Protein AF-A0A9P4XRW0-F1 (afdb_monomer)

pLDDT: mean 76.34, std 13.09, range [36.44, 94.69]

Foldseek 3Di:
DDPCDPVNQCCQLPVVQLVVLLLLQVLLQLLLCLQQVDRDDPVLLSLLSSLLSSLVNSVVSQVPDDPVPHPDPVVVVVSNVVSVVSNVVSCVVLDVVLVVQLVVLSVVVVQQQDQDDWDQDPVPGTDTDRNCVVCPLVNLLSQQLSSLSNRNVSSNVSSCPPDNVPRNPPPVSSVLSSVLSSVLSSCVSVCPDNVVSVVVSVVVSVVVVVVVVD

Radius of gyration: 19.12 Å; Cα contacts (8 Å, |Δi|>4): 222; chains: 1; bounding box: 54×39×56 Å

Solvent-accessible surface area (backbone atoms only — not comparable to full-atom values): 11428 Å² total; per-residue (Å²): 134,83,81,79,49,77,65,56,53,48,42,61,50,46,53,47,25,44,58,57,23,53,66,51,45,58,47,21,39,49,29,23,23,74,55,65,75,44,94,61,79,58,59,41,55,51,47,24,54,32,27,53,44,22,53,53,47,27,51,55,55,57,67,75,43,56,80,92,73,51,74,59,66,68,61,53,48,53,51,53,49,52,33,50,50,46,31,54,56,19,33,65,72,54,34,67,71,48,42,51,57,28,48,60,33,49,51,55,53,55,54,41,74,36,60,73,44,81,42,79,38,99,90,71,44,77,41,64,38,33,53,53,77,76,43,59,72,57,34,36,49,52,51,10,46,36,51,25,46,41,24,29,50,32,25,31,50,48,39,31,72,77,74,40,74,87,54,68,75,48,62,68,58,54,51,52,53,47,54,53,37,26,52,45,38,27,39,57,65,70,65,51,55,66,68,57,47,51,50,52,48,52,53,54,48,50,57,60,54,55,66,72,80,105

Nearest PDB structures (foldseek):
  7rtb-assembly1_R  TM=2.548E-01  e=7.093E+00  Homo sapiens
  3q7k-assembly2_G  TM=1.702E-01  e=7.780E+00  Salmonella enterica subsp. enterica serovar Typhi str. CT18
  4g1u-assembly1_B  TM=1.826E-01  e=8.937E+00  Yersinia pestis

Structure (mmCIF, N/CA/C/O backbone):
data_AF-A0A9P4XRW0-F1
#
_entry.id   AF-A0A9P4XRW0-F1
#
loop_
_atom_site.group_PDB
_atom_site.id
_atom_site.type_symbol
_atom_site.label_atom_id
_atom_site.label_alt_id
_atom_site.label_comp_id
_atom_site.label_asym_id
_atom_site.label_entity_id
_atom_site.label_seq_id
_atom_site.pdbx_PDB_ins_code
_atom_site.Cartn_x
_atom_site.Cartn_y
_atom_site.Cartn_z
_atom_site.occupancy
_atom_site.B_iso_or_equiv
_atom_site.auth_seq_id
_atom_site.auth_comp_id
_atom_site.auth_asym_id
_atom_site.auth_atom_id
_atom_site.pdbx_PDB_model_num
ATOM 1 N N . MET A 1 1 ? -2.538 10.155 35.240 1.00 36.66 1 MET A N 1
ATOM 2 C CA . MET A 1 1 ? -3.273 10.352 33.971 1.00 36.66 1 MET A CA 1
ATOM 3 C C . MET A 1 1 ? -2.536 11.409 33.173 1.00 36.66 1 MET A C 1
ATOM 5 O O . MET A 1 1 ? -2.607 12.576 33.526 1.00 36.66 1 MET A O 1
ATOM 9 N N . THR A 1 2 ? -1.753 11.013 32.175 1.00 40.16 2 THR A N 1
ATOM 10 C CA . THR A 1 2 ? -1.066 11.959 31.291 1.00 40.16 2 THR A CA 1
ATOM 11 C C . THR A 1 2 ? -2.082 12.527 30.304 1.00 40.16 2 THR A C 1
ATOM 13 O O . THR A 1 2 ? -2.734 11.796 29.559 1.00 40.16 2 THR A O 1
ATOM 16 N N . THR A 1 3 ? -2.277 13.841 30.348 1.00 44.12 3 THR A N 1
ATOM 17 C CA . THR A 1 3 ? -3.030 14.591 29.343 1.00 44.12 3 THR A CA 1
ATOM 18 C C . THR A 1 3 ? -2.268 14.513 28.022 1.00 44.12 3 THR A C 1
ATOM 20 O O . THR A 1 3 ? -1.341 15.288 27.800 1.00 44.12 3 THR A O 1
ATOM 23 N N . GLU A 1 4 ? -2.614 13.546 27.166 1.00 55.41 4 GLU A N 1
ATOM 24 C CA . GLU A 1 4 ? -2.144 13.506 25.775 1.00 55.41 4 GLU A CA 1
ATOM 25 C C . GLU A 1 4 ? -2.524 14.837 25.109 1.00 55.41 4 GLU A C 1
ATOM 27 O O . GLU A 1 4 ? -3.701 15.195 25.007 1.00 55.41 4 GLU A O 1
ATOM 32 N N . SER A 1 5 ? -1.513 15.612 24.716 1.00 64.12 5 SER A N 1
ATOM 33 C CA . SER A 1 5 ? -1.712 16.899 24.052 1.00 64.12 5 SER A CA 1
ATOM 34 C C . SER A 1 5 ? -2.306 16.668 22.656 1.00 64.12 5 SER A C 1
ATOM 36 O O . SER A 1 5 ? -2.056 15.647 22.016 1.00 64.12 5 SER A O 1
ATOM 38 N N . ARG A 1 6 ? -3.068 17.634 22.125 1.00 57.69 6 ARG A N 1
ATOM 39 C CA . ARG A 1 6 ? -3.579 17.571 20.738 1.00 57.69 6 ARG A CA 1
ATOM 40 C C . ARG A 1 6 ? -2.473 17.363 19.692 1.00 57.69 6 ARG A C 1
ATOM 42 O O . ARG A 1 6 ? -2.762 16.814 18.631 1.00 57.69 6 ARG A O 1
ATOM 49 N N . GLY A 1 7 ? -1.238 17.782 19.982 1.00 61.53 7 GLY A N 1
ATOM 50 C CA . GLY A 1 7 ? -0.077 17.535 19.124 1.00 61.53 7 GLY A CA 1
ATOM 51 C C . GLY A 1 7 ? 0.309 16.056 19.061 1.00 61.53 7 GLY A C 1
ATOM 52 O O . GLY A 1 7 ? 0.652 15.559 17.994 1.00 61.53 7 GLY A O 1
ATOM 53 N N . ASP A 1 8 ? 0.141 15.328 20.163 1.00 68.88 8 ASP A N 1
ATOM 54 C CA . ASP A 1 8 ? 0.456 13.899 20.269 1.00 68.88 8 ASP A CA 1
ATOM 55 C C . ASP A 1 8 ? -0.471 13.049 19.377 1.00 68.88 8 ASP A C 1
ATOM 57 O O . ASP A 1 8 ? -0.065 12.067 18.754 1.00 68.88 8 ASP A O 1
ATOM 61 N N . LEU A 1 9 ? -1.722 13.496 19.217 1.00 68.00 9 LEU A N 1
ATOM 62 C CA . LEU A 1 9 ? -2.707 12.845 18.353 1.00 68.00 9 LEU A CA 1
ATOM 63 C C . LEU A 1 9 ? -2.420 13.042 16.856 1.00 68.00 9 LEU A C 1
ATOM 65 O O . LEU A 1 9 ? -2.616 12.119 16.069 1.00 68.00 9 LEU A O 1
ATOM 69 N N . LEU A 1 10 ? -1.955 14.232 16.458 1.00 67.50 10 LEU A N 1
ATOM 70 C CA . LEU A 1 10 ? -1.537 14.511 15.077 1.00 67.50 10 LEU A CA 1
ATOM 71 C C . LEU A 1 10 ? -0.287 13.708 14.705 1.00 67.50 10 LEU A C 1
ATOM 73 O O . LEU A 1 10 ? -0.214 13.151 13.610 1.00 67.50 10 LEU A O 1
ATOM 77 N N . ILE A 1 11 ? 0.664 13.592 15.634 1.00 72.81 11 ILE A N 1
ATOM 78 C CA . ILE A 1 11 ? 1.862 12.769 15.453 1.00 72.81 11 ILE A CA 1
ATOM 79 C C . ILE A 1 11 ? 1.467 11.298 15.277 1.00 72.81 11 ILE A C 1
ATOM 81 O O . ILE A 1 11 ? 1.914 10.657 14.328 1.00 72.81 11 ILE A O 1
ATOM 85 N N . ARG A 1 12 ? 0.582 10.769 16.130 1.00 68.94 12 ARG A N 1
ATOM 86 C CA . ARG A 1 12 ? 0.164 9.358 16.072 1.00 68.94 12 ARG A CA 1
ATOM 87 C C . ARG A 1 12 ? -0.715 8.992 14.882 1.00 68.94 12 ARG A C 1
ATOM 89 O O . ARG A 1 12 ? -0.669 7.848 14.456 1.00 68.94 12 ARG A O 1
ATOM 96 N N . LEU A 1 13 ? -1.524 9.917 14.369 1.00 67.75 13 LEU A N 1
ATOM 97 C CA . LEU A 1 13 ? -2.473 9.623 13.286 1.00 67.75 13 LEU A CA 1
ATOM 98 C C . LEU A 1 13 ? -1.985 10.038 11.899 1.00 67.75 13 LEU A C 1
ATOM 100 O O . LEU A 1 13 ? -2.499 9.513 10.912 1.00 67.75 13 LEU A O 1
ATOM 104 N N . GLY A 1 14 ? -1.030 10.967 11.824 1.00 70.62 14 GLY A N 1
ATOM 105 C CA . GLY A 1 14 ? -0.464 11.453 10.568 1.00 70.62 14 GLY A CA 1
ATOM 106 C C . GLY A 1 14 ? 0.990 11.036 10.383 1.00 70.62 14 GLY A C 1
ATOM 107 O O . GLY A 1 14 ? 1.304 10.240 9.501 1.00 70.62 14 GLY A O 1
ATOM 108 N N . ILE A 1 15 ? 1.881 11.550 11.236 1.00 73.75 15 ILE A N 1
ATOM 109 C CA . ILE A 1 15 ? 3.335 11.388 11.064 1.00 73.75 15 ILE A CA 1
ATOM 110 C C . ILE A 1 15 ? 3.756 9.927 11.226 1.00 73.75 15 ILE A C 1
ATOM 112 O O . ILE A 1 15 ? 4.512 9.416 10.407 1.00 73.75 15 ILE A O 1
ATOM 116 N N . LEU A 1 16 ? 3.262 9.239 12.255 1.00 73.31 16 LEU A N 1
ATOM 117 C CA . LEU A 1 16 ? 3.645 7.857 12.523 1.00 73.31 16 LEU A CA 1
ATOM 118 C C . LEU A 1 16 ? 3.172 6.897 11.408 1.00 73.31 16 LEU A C 1
ATOM 120 O O . LEU A 1 16 ? 4.019 6.164 10.898 1.00 73.31 16 LEU A O 1
ATOM 124 N N . PRO A 1 17 ? 1.909 6.938 10.935 1.00 71.50 17 PRO A N 1
ATOM 125 C CA . PRO A 1 17 ? 1.472 6.159 9.774 1.00 71.50 17 PRO A CA 1
ATOM 126 C C . PRO A 1 17 ? 2.259 6.472 8.503 1.00 71.50 17 PRO A C 1
ATOM 128 O O . PRO A 1 17 ? 2.598 5.559 7.755 1.00 71.50 17 PRO A O 1
ATOM 131 N N . PHE A 1 18 ? 2.619 7.738 8.282 1.00 73.75 18 PHE A N 1
ATOM 132 C CA . PHE A 1 18 ? 3.451 8.130 7.147 1.00 73.75 18 PHE A CA 1
ATOM 133 C C . PHE A 1 18 ? 4.874 7.551 7.243 1.00 73.75 18 PHE A C 1
ATOM 135 O O . PHE A 1 18 ? 5.401 7.011 6.269 1.00 73.75 18 PHE A O 1
ATOM 142 N N . LEU A 1 19 ? 5.495 7.599 8.426 1.00 73.50 19 LEU A N 1
ATOM 143 C CA . LEU A 1 19 ? 6.815 7.009 8.666 1.00 73.50 19 LEU A CA 1
ATOM 144 C C . LEU A 1 19 ? 6.790 5.483 8.512 1.00 73.50 19 LEU A C 1
ATOM 146 O O . LEU A 1 19 ? 7.681 4.925 7.874 1.00 73.50 19 LEU A O 1
ATOM 150 N N . ILE A 1 20 ? 5.760 4.810 9.026 1.00 74.88 20 ILE A N 1
ATOM 151 C CA . ILE A 1 20 ? 5.563 3.363 8.842 1.00 74.88 20 ILE A CA 1
ATOM 152 C C . ILE A 1 20 ? 5.373 3.043 7.352 1.00 74.88 20 ILE A C 1
ATOM 154 O O . ILE A 1 20 ? 6.018 2.135 6.818 1.00 74.88 20 ILE A O 1
ATOM 158 N N . SER A 1 21 ? 4.576 3.855 6.656 1.00 74.06 21 SER A N 1
ATOM 159 C CA . SER A 1 21 ? 4.331 3.741 5.217 1.00 74.06 21 SER A CA 1
ATOM 160 C C . SER A 1 21 ? 5.598 3.917 4.383 1.00 74.06 21 SER A C 1
ATOM 162 O O . SER A 1 21 ? 5.784 3.206 3.396 1.00 74.06 21 SER A O 1
ATOM 164 N N . SER A 1 22 ? 6.530 4.776 4.807 1.00 76.12 22 SER A N 1
ATOM 165 C CA . SER A 1 22 ? 7.823 4.946 4.130 1.00 76.12 22 SER A CA 1
ATOM 166 C C . SER A 1 22 ? 8.654 3.652 4.089 1.00 76.12 22 SER A C 1
ATOM 168 O O . SER A 1 22 ? 9.405 3.422 3.139 1.00 76.12 22 SER A O 1
ATOM 170 N N . GLY A 1 23 ? 8.451 2.744 5.053 1.00 76.69 23 GLY A N 1
ATOM 171 C CA . GLY A 1 23 ? 9.065 1.416 5.063 1.00 76.69 23 GLY A CA 1
ATOM 172 C C . GLY A 1 23 ? 8.641 0.531 3.884 1.00 76.69 23 GLY A C 1
ATOM 173 O O . GLY A 1 23 ? 9.349 -0.410 3.539 1.00 76.69 23 GLY A O 1
ATOM 174 N N . HIS A 1 24 ? 7.519 0.833 3.222 1.00 80.12 24 HIS A N 1
ATOM 175 C CA . HIS A 1 24 ? 7.082 0.129 2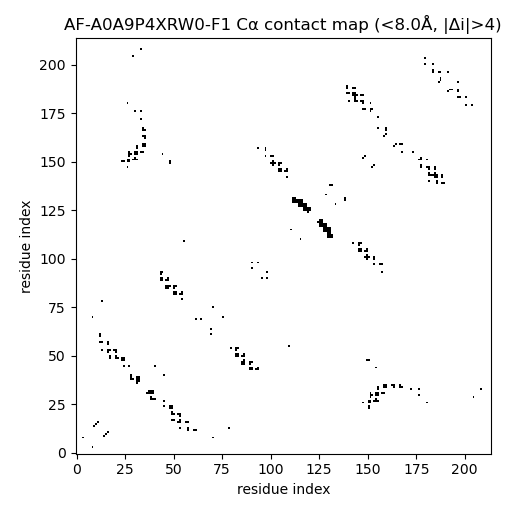.013 1.00 80.12 24 HIS A CA 1
ATOM 176 C C . HIS A 1 24 ? 7.762 0.610 0.731 1.00 80.12 24 HIS A C 1
ATOM 178 O O . HIS A 1 24 ? 7.709 -0.096 -0.274 1.00 80.12 24 HIS A O 1
ATOM 184 N N . LEU A 1 25 ? 8.434 1.763 0.756 1.00 83.56 25 LEU A N 1
ATOM 185 C CA . LEU A 1 25 ? 9.080 2.335 -0.427 1.00 83.56 25 LEU A CA 1
ATOM 186 C C . LEU A 1 25 ? 10.361 1.589 -0.806 1.00 83.56 25 LEU A C 1
ATOM 188 O O . LEU A 1 25 ? 10.682 1.474 -1.986 1.00 83.56 25 LEU A O 1
ATOM 192 N N . VAL A 1 26 ? 11.072 1.043 0.186 1.00 83.38 26 VAL A N 1
ATOM 193 C CA . VAL A 1 26 ? 12.324 0.299 -0.026 1.00 83.38 26 VAL A CA 1
ATOM 194 C C . VAL A 1 26 ? 12.109 -0.928 -0.929 1.00 83.38 26 VAL A C 1
ATOM 196 O O . VAL A 1 26 ? 12.835 -1.052 -1.917 1.00 83.38 26 VAL A O 1
ATOM 199 N N . PRO A 1 27 ? 11.102 -1.791 -0.680 1.00 83.25 27 PRO A N 1
ATOM 200 C CA . PRO A 1 27 ? 10.735 -2.850 -1.614 1.00 83.25 27 PRO A CA 1
ATOM 201 C C . PRO A 1 27 ? 10.430 -2.373 -3.035 1.00 83.25 27 PRO A C 1
ATOM 203 O O . PRO A 1 27 ? 10.888 -2.998 -3.982 1.00 83.25 27 PRO A O 1
ATOM 206 N N . VAL A 1 28 ? 9.697 -1.265 -3.193 1.00 85.50 28 VAL A N 1
ATOM 207 C CA . VAL A 1 28 ? 9.302 -0.742 -4.514 1.00 85.50 28 VAL A CA 1
ATOM 208 C C . VAL A 1 28 ? 10.531 -0.319 -5.315 1.00 85.50 28 VAL A C 1
ATOM 210 O O . VAL A 1 28 ? 10.709 -0.760 -6.447 1.00 85.50 28 VAL A O 1
ATOM 213 N N . ILE A 1 29 ? 11.406 0.491 -4.710 1.00 85.38 29 ILE A N 1
ATOM 214 C CA . ILE A 1 29 ? 12.640 0.979 -5.345 1.00 85.38 29 ILE A CA 1
ATOM 215 C C . ILE A 1 29 ? 13.566 -0.190 -5.681 1.00 85.38 29 ILE A C 1
ATOM 217 O O . ILE A 1 29 ? 14.117 -0.239 -6.778 1.00 85.38 29 ILE A O 1
ATOM 221 N N . GLY A 1 30 ? 13.706 -1.155 -4.764 1.00 82.88 30 GLY A N 1
ATOM 222 C CA . GLY A 1 30 ? 14.459 -2.378 -5.027 1.00 82.88 30 GLY A CA 1
ATOM 223 C C . GLY A 1 30 ? 13.893 -3.117 -6.238 1.00 82.88 30 GLY A C 1
ATOM 224 O O . GLY A 1 30 ? 14.595 -3.359 -7.207 1.00 82.88 30 GLY A O 1
ATOM 225 N N . SER A 1 31 ? 12.600 -3.411 -6.250 1.00 83.62 31 SER A N 1
ATOM 226 C CA . SER A 1 31 ? 11.955 -4.105 -7.365 1.00 83.62 31 SER A CA 1
ATOM 227 C C . SER A 1 31 ? 12.100 -3.399 -8.716 1.00 83.62 31 SER A C 1
ATOM 229 O O . SER A 1 31 ? 12.327 -4.073 -9.718 1.00 83.62 31 SER A O 1
ATOM 231 N N . ILE A 1 32 ? 12.047 -2.066 -8.750 1.00 83.88 32 ILE A N 1
ATOM 232 C CA . ILE A 1 32 ? 12.345 -1.296 -9.967 1.00 83.88 32 ILE A CA 1
ATOM 233 C C . ILE A 1 32 ? 13.804 -1.499 -10.370 1.00 83.88 32 ILE A C 1
ATOM 235 O O . ILE A 1 32 ? 14.064 -1.879 -11.506 1.00 83.88 32 ILE A O 1
ATOM 239 N N . HIS A 1 33 ? 14.744 -1.341 -9.435 1.00 83.38 33 HIS A N 1
ATOM 240 C CA . HIS A 1 33 ? 16.170 -1.517 -9.701 1.00 83.38 33 HIS A CA 1
ATOM 241 C C . HIS A 1 33 ? 16.512 -2.912 -10.234 1.00 83.38 33 HIS A C 1
ATOM 243 O O . HIS A 1 33 ? 17.335 -3.031 -11.136 1.00 83.38 33 HIS A O 1
ATOM 249 N N . VAL A 1 34 ? 15.868 -3.969 -9.726 1.00 80.06 34 VAL A N 1
ATOM 250 C CA . VAL A 1 34 ? 16.048 -5.336 -10.250 1.00 80.06 34 VAL A CA 1
ATOM 251 C C . VAL A 1 34 ? 15.719 -5.403 -11.742 1.00 80.06 34 VAL A C 1
ATOM 253 O O . VAL A 1 34 ? 16.420 -6.057 -12.513 1.00 80.06 34 VAL A O 1
ATOM 256 N N . VAL A 1 35 ? 14.645 -4.733 -12.151 1.00 78.44 35 VAL A N 1
ATOM 257 C CA . VAL A 1 35 ? 14.120 -4.805 -13.514 1.00 78.44 35 VAL A CA 1
ATOM 258 C C . VAL A 1 35 ? 14.854 -3.852 -14.454 1.00 78.44 35 VAL A C 1
ATOM 260 O O . VAL A 1 35 ? 15.186 -4.233 -15.575 1.00 78.44 35 VAL A O 1
ATOM 263 N N . THR A 1 36 ? 15.133 -2.627 -14.014 1.00 77.69 36 THR A N 1
ATOM 264 C CA . THR A 1 36 ? 15.715 -1.574 -14.858 1.00 77.69 36 THR A CA 1
ATOM 265 C C . THR A 1 36 ? 17.240 -1.524 -14.777 1.00 77.69 36 THR A C 1
ATOM 267 O O . THR A 1 36 ? 17.896 -1.075 -15.713 1.00 77.69 36 THR A O 1
ATOM 270 N N . GLY A 1 37 ? 17.838 -1.997 -13.680 1.00 77.31 37 GLY A N 1
ATOM 271 C CA . GLY A 1 37 ? 19.256 -1.802 -13.357 1.00 77.31 37 GLY A CA 1
ATOM 272 C C . GLY A 1 37 ? 19.602 -0.382 -12.887 1.00 77.31 37 GLY A C 1
ATOM 273 O O . GLY A 1 37 ? 20.769 -0.099 -12.622 1.00 77.31 37 GLY A O 1
ATOM 274 N N . SER A 1 38 ? 18.618 0.514 -12.764 1.00 77.88 38 SER A N 1
ATOM 275 C CA . SER A 1 38 ? 18.785 1.915 -12.358 1.00 77.88 38 SER A CA 1
ATOM 276 C C . SER A 1 38 ? 18.084 2.186 -11.025 1.00 77.88 38 SER A C 1
ATOM 278 O O . SER A 1 38 ? 17.045 1.605 -10.723 1.00 77.88 38 SER A O 1
ATOM 280 N N . TYR A 1 39 ? 18.670 3.036 -10.178 1.00 76.44 39 TYR A N 1
ATOM 281 C CA . TYR A 1 39 ? 17.959 3.558 -9.008 1.00 76.44 39 TYR A CA 1
ATOM 282 C C . TYR A 1 39 ? 17.087 4.719 -9.459 1.00 76.44 39 TYR A C 1
ATOM 284 O O . TYR A 1 39 ? 17.580 5.818 -9.700 1.00 76.44 39 TYR A O 1
ATOM 292 N N . GLU A 1 40 ? 15.792 4.460 -9.577 1.00 70.81 40 GLU A N 1
ATOM 293 C CA . GLU A 1 40 ? 14.816 5.473 -9.945 1.00 70.81 40 GLU A CA 1
ATOM 294 C C . GLU A 1 40 ? 13.761 5.616 -8.861 1.00 70.81 40 GLU A C 1
ATOM 296 O O . GLU A 1 40 ? 13.356 4.654 -8.206 1.00 70.81 40 GLU A O 1
ATOM 301 N N . PHE A 1 41 ? 13.324 6.856 -8.678 1.00 81.69 41 PHE A N 1
ATOM 302 C CA . PHE A 1 41 ? 12.310 7.221 -7.707 1.00 81.69 41 PHE A CA 1
ATOM 303 C C . PHE A 1 41 ? 11.069 7.665 -8.474 1.00 81.69 41 PHE A C 1
ATOM 305 O O . PHE A 1 41 ? 10.901 8.866 -8.692 1.00 81.69 41 PHE A O 1
ATOM 312 N N . PRO A 1 42 ? 10.206 6.735 -8.926 1.00 84.88 42 PRO A N 1
ATOM 313 C CA . PRO A 1 42 ? 8.969 7.111 -9.591 1.00 84.88 42 PRO A CA 1
ATOM 314 C C . PRO A 1 42 ? 8.038 7.747 -8.567 1.00 84.88 42 PRO A C 1
ATOM 316 O O . PRO A 1 42 ? 7.297 7.065 -7.859 1.00 84.88 42 PRO A O 1
ATOM 319 N N . ILE A 1 43 ? 8.120 9.075 -8.463 1.00 88.25 43 ILE A N 1
ATOM 320 C CA . ILE A 1 43 ? 7.472 9.857 -7.407 1.00 88.25 43 ILE A CA 1
ATOM 321 C C . ILE A 1 43 ? 5.979 9.542 -7.370 1.00 88.25 43 ILE A C 1
ATOM 323 O O . ILE A 1 43 ? 5.451 9.269 -6.300 1.00 88.25 43 ILE A O 1
ATOM 327 N N . ALA A 1 44 ? 5.317 9.475 -8.528 1.00 89.44 44 ALA A N 1
ATOM 328 C CA . ALA A 1 44 ? 3.895 9.166 -8.597 1.00 89.44 44 ALA A CA 1
ATOM 329 C C . ALA A 1 44 ? 3.563 7.781 -8.004 1.00 89.44 44 ALA A C 1
ATOM 331 O O . ALA A 1 44 ? 2.677 7.679 -7.158 1.00 89.44 44 ALA A O 1
ATOM 332 N N . LEU A 1 45 ? 4.308 6.731 -8.364 1.00 88.62 45 LEU A N 1
ATOM 333 C CA . LEU A 1 45 ? 4.095 5.377 -7.838 1.00 88.62 45 LEU A CA 1
ATOM 334 C C . LEU A 1 45 ? 4.383 5.289 -6.338 1.00 88.62 45 LEU A C 1
ATOM 336 O O . LEU A 1 45 ? 3.591 4.726 -5.579 1.00 88.62 45 LEU A O 1
ATOM 340 N N . LEU A 1 46 ? 5.498 5.872 -5.901 1.00 90.31 46 LEU A N 1
ATOM 341 C CA . LEU A 1 46 ? 5.885 5.894 -4.494 1.00 90.31 46 LEU A CA 1
ATOM 342 C C . LEU A 1 46 ? 4.857 6.661 -3.653 1.00 90.31 46 LEU A C 1
ATOM 344 O O . LEU A 1 46 ? 4.470 6.195 -2.582 1.00 90.31 46 LEU A O 1
ATOM 348 N N . SER A 1 47 ? 4.364 7.796 -4.153 1.00 90.19 47 SER A N 1
ATOM 349 C CA . SER A 1 47 ? 3.309 8.579 -3.509 1.00 90.19 47 SER A CA 1
ATOM 350 C C . SER A 1 47 ? 1.979 7.827 -3.458 1.00 90.19 47 SER A C 1
ATOM 352 O O . SER A 1 47 ? 1.328 7.865 -2.416 1.00 90.19 47 SER A O 1
ATOM 354 N N . MET A 1 48 ? 1.597 7.104 -4.517 1.00 91.00 48 MET A N 1
ATOM 355 C CA . MET A 1 48 ? 0.377 6.286 -4.539 1.00 91.00 48 MET A CA 1
ATOM 356 C C . MET A 1 48 ? 0.412 5.205 -3.456 1.00 91.00 48 MET A C 1
ATOM 358 O O . MET A 1 48 ? -0.506 5.105 -2.640 1.00 91.00 48 MET A O 1
ATOM 362 N N . ILE A 1 49 ? 1.498 4.425 -3.420 1.00 88.81 49 ILE A N 1
ATOM 363 C CA . ILE A 1 49 ? 1.680 3.339 -2.453 1.00 88.81 49 ILE A CA 1
ATOM 364 C C . ILE A 1 49 ? 1.723 3.906 -1.032 1.00 88.81 49 ILE A C 1
ATOM 366 O O . ILE A 1 49 ? 0.990 3.423 -0.174 1.00 88.81 49 ILE A O 1
ATOM 370 N N . CYS A 1 50 ? 2.505 4.965 -0.793 1.00 88.94 50 CYS A N 1
ATOM 371 C CA . CYS A 1 50 ? 2.619 5.595 0.524 1.00 88.94 50 CYS A CA 1
ATOM 372 C C . CYS A 1 50 ? 1.279 6.145 1.031 1.00 88.94 50 CYS A C 1
ATOM 374 O O . CYS A 1 50 ? 0.920 5.942 2.192 1.00 88.94 50 CYS A O 1
ATOM 376 N N . ALA A 1 51 ? 0.522 6.830 0.170 1.00 89.88 51 ALA A N 1
ATOM 377 C CA . ALA A 1 51 ? -0.768 7.395 0.543 1.00 89.88 51 ALA A CA 1
ATOM 378 C C . ALA A 1 51 ? -1.791 6.294 0.842 1.00 89.88 51 ALA A C 1
ATOM 380 O O . ALA A 1 51 ? -2.492 6.375 1.847 1.00 89.88 51 ALA A O 1
ATOM 381 N N . ALA A 1 52 ? -1.842 5.234 0.032 1.00 87.88 52 ALA A N 1
ATOM 382 C CA . ALA A 1 52 ? -2.759 4.125 0.268 1.00 87.88 52 ALA A CA 1
ATOM 383 C C . ALA A 1 52 ? -2.437 3.341 1.546 1.00 87.88 52 ALA A C 1
ATOM 385 O O . ALA A 1 52 ? -3.355 3.009 2.296 1.00 87.88 52 ALA A O 1
ATOM 386 N N . THR A 1 53 ? -1.161 3.076 1.841 1.00 85.38 53 THR A N 1
ATOM 387 C CA . THR A 1 53 ? -0.784 2.428 3.107 1.00 85.38 53 THR A CA 1
ATOM 388 C C . THR A 1 53 ? -1.066 3.342 4.295 1.00 85.38 53 THR A C 1
ATOM 390 O O . THR A 1 53 ? -1.624 2.885 5.288 1.00 85.38 53 THR A O 1
ATOM 393 N N . SER A 1 54 ? -0.823 4.651 4.154 1.00 87.12 54 SER A N 1
ATOM 394 C CA . SER A 1 54 ? -1.150 5.639 5.190 1.00 87.12 54 SER A CA 1
ATOM 395 C C . SER A 1 54 ? -2.654 5.696 5.468 1.00 87.12 54 SER A C 1
ATOM 397 O O . SER A 1 54 ? -3.050 5.787 6.623 1.00 87.12 54 SER A O 1
ATOM 399 N N . ILE A 1 55 ? -3.510 5.593 4.441 1.00 87.62 55 ILE A N 1
ATOM 400 C CA . ILE A 1 55 ? -4.974 5.520 4.605 1.00 87.62 55 ILE A CA 1
ATOM 401 C C . ILE A 1 55 ? -5.353 4.328 5.484 1.00 87.62 55 ILE A C 1
ATOM 403 O O . ILE A 1 55 ? -6.148 4.481 6.412 1.00 87.62 55 ILE A O 1
ATOM 407 N N . VAL A 1 56 ? -4.796 3.150 5.191 1.00 83.19 56 VAL A N 1
ATOM 408 C CA . VAL A 1 56 ? -5.096 1.913 5.923 1.00 83.19 56 VAL A CA 1
ATOM 409 C C . VAL A 1 56 ? -4.620 2.017 7.373 1.00 83.19 56 VAL A C 1
ATOM 411 O O . VAL A 1 56 ? -5.420 1.802 8.285 1.00 83.19 56 VAL A O 1
ATOM 414 N N . ASP A 1 57 ? -3.369 2.425 7.587 1.00 81.69 57 ASP A N 1
ATOM 415 C CA . ASP A 1 57 ? -2.757 2.522 8.916 1.00 81.69 57 ASP A CA 1
ATOM 416 C C . ASP A 1 57 ? -3.422 3.600 9.782 1.00 81.69 57 ASP A C 1
ATOM 418 O O . ASP A 1 57 ? -3.743 3.360 10.952 1.00 81.69 57 ASP A O 1
ATOM 422 N N . SER A 1 58 ? -3.693 4.782 9.214 1.00 83.38 58 SER A N 1
ATOM 423 C CA . SER A 1 58 ? -4.431 5.841 9.907 1.00 83.38 58 SER A CA 1
ATOM 424 C C . SER A 1 58 ? -5.836 5.369 10.282 1.00 83.38 58 SER A C 1
ATOM 426 O O . SER A 1 58 ? -6.316 5.693 11.368 1.00 83.38 58 SER A O 1
ATOM 428 N N . TYR A 1 59 ? -6.518 4.623 9.406 1.00 84.69 59 TYR A N 1
ATOM 429 C CA . TYR A 1 59 ? -7.886 4.165 9.645 1.00 84.69 59 TYR A CA 1
ATOM 430 C C . TYR A 1 59 ? -7.971 3.068 10.714 1.00 84.69 59 TYR A C 1
ATOM 432 O O . TYR A 1 59 ? -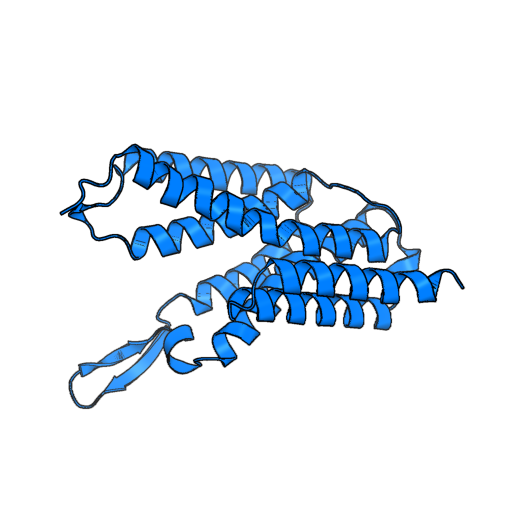8.874 3.130 11.553 1.00 84.69 59 TYR A O 1
ATOM 440 N N . ASP A 1 60 ? -7.045 2.100 10.729 1.00 80.06 60 ASP A N 1
ATOM 441 C CA . ASP A 1 60 ? -6.969 1.092 11.803 1.00 80.06 60 ASP A CA 1
ATOM 442 C C . ASP A 1 60 ? -6.649 1.784 13.141 1.00 80.06 60 ASP A C 1
ATOM 444 O O . ASP A 1 60 ? -7.406 1.650 14.103 1.00 80.06 60 ASP A O 1
ATOM 448 N N . SER A 1 61 ? -5.650 2.678 13.153 1.00 80.94 61 SER A N 1
ATOM 449 C CA . SER A 1 61 ? -5.283 3.467 14.340 1.00 80.94 61 SER A CA 1
ATOM 450 C C . SER A 1 61 ? -6.446 4.313 14.871 1.00 80.94 61 SER A C 1
ATOM 452 O O . SER A 1 61 ? -6.682 4.381 16.075 1.00 80.94 61 SER A O 1
ATOM 454 N N . TYR A 1 62 ? -7.220 4.953 13.989 1.00 83.31 62 TYR A N 1
ATOM 455 C CA . TYR A 1 62 ? -8.377 5.762 14.380 1.00 83.31 62 TYR A CA 1
ATOM 456 C C . TYR A 1 62 ? -9.489 4.929 15.034 1.00 83.31 62 TYR A C 1
ATOM 458 O O . TYR A 1 62 ? -10.169 5.408 15.948 1.00 83.31 62 TYR A O 1
ATOM 466 N N . LYS A 1 63 ? -9.690 3.683 14.582 1.00 81.19 63 LYS A N 1
ATOM 467 C CA . LYS A 1 63 ? -10.693 2.773 15.154 1.00 81.19 63 LYS A CA 1
ATOM 468 C C . LYS A 1 63 ? -10.341 2.342 16.570 1.00 81.19 63 LYS A C 1
ATOM 470 O O . LYS A 1 63 ? -11.251 2.272 17.398 1.00 81.19 63 LYS A O 1
ATOM 475 N N . ASP A 1 64 ? -9.059 2.110 16.827 1.00 77.88 64 ASP A N 1
ATOM 476 C CA . ASP A 1 64 ? -8.558 1.633 18.116 1.00 77.88 64 ASP A CA 1
ATOM 477 C C . ASP A 1 64 ? -8.553 2.730 19.200 1.00 77.88 64 ASP A C 1
ATOM 479 O O . ASP A 1 64 ? -8.535 2.434 20.395 1.00 77.88 64 ASP A O 1
ATOM 483 N N . ILE A 1 65 ? -8.653 4.009 18.815 1.00 80.31 65 ILE A N 1
ATOM 484 C CA . ILE A 1 65 ? -8.751 5.125 19.765 1.00 80.31 65 ILE A CA 1
ATOM 485 C C . ILE A 1 65 ? -10.172 5.209 20.370 1.00 80.31 65 ILE A C 1
ATOM 487 O O . ILE A 1 65 ? -11.162 5.279 19.621 1.00 80.31 65 ILE A O 1
ATOM 491 N N . PRO A 1 66 ? -10.302 5.297 21.715 1.00 84.44 66 PRO A N 1
ATOM 492 C CA . PRO A 1 66 ? -11.579 5.522 22.393 1.00 84.44 66 PRO A CA 1
ATOM 493 C C . PRO A 1 66 ? -12.288 6.779 21.888 1.00 84.44 66 PRO A C 1
ATOM 495 O O . PRO A 1 66 ? -11.647 7.802 21.657 1.00 84.44 66 PRO A O 1
ATOM 498 N N . ILE A 1 67 ? -13.621 6.744 21.784 1.00 83.94 67 ILE A N 1
ATOM 499 C CA . ILE A 1 67 ? -14.429 7.836 21.203 1.00 83.94 67 ILE A CA 1
ATOM 500 C C . ILE A 1 67 ? -14.116 9.198 21.846 1.00 83.94 67 ILE A C 1
ATOM 502 O O . ILE A 1 67 ? -13.996 10.192 21.134 1.00 83.94 67 ILE A O 1
ATOM 506 N N . SER A 1 68 ? -13.908 9.235 23.166 1.00 83.44 68 SER A N 1
ATOM 507 C CA . SER A 1 68 ? -13.585 10.451 23.928 1.00 83.44 68 SER A CA 1
ATOM 508 C C . SER A 1 68 ? -12.230 11.078 23.581 1.00 83.44 68 SER A C 1
ATOM 510 O O . SER A 1 68 ? -12.027 12.263 23.833 1.00 83.44 68 SER A O 1
ATOM 512 N N . LYS A 1 69 ? -11.309 10.301 23.000 1.00 83.00 69 LYS A N 1
ATOM 513 C CA . LYS A 1 69 ? -9.953 10.722 22.622 1.00 83.00 69 LYS A CA 1
ATOM 514 C C . LYS A 1 69 ? -9.767 10.912 21.117 1.00 83.00 69 LYS A C 1
ATOM 516 O O . LYS A 1 69 ? -8.676 11.272 20.683 1.00 83.00 69 LYS A O 1
ATOM 521 N N . ARG A 1 70 ? -10.793 10.658 20.299 1.00 83.19 70 ARG A N 1
ATOM 522 C CA . ARG A 1 70 ? -10.674 10.781 18.840 1.00 83.19 70 ARG A CA 1
ATOM 523 C C . ARG A 1 70 ? -10.432 12.238 18.430 1.00 83.19 70 ARG A C 1
ATOM 525 O O . ARG A 1 70 ? -10.966 13.154 19.063 1.00 83.19 70 ARG A O 1
ATOM 532 N N . PRO A 1 71 ? -9.665 12.482 17.352 1.00 82.00 71 PRO A N 1
ATOM 533 C CA . PRO A 1 71 ? -9.529 13.829 16.818 1.00 82.00 71 PRO A CA 1
ATOM 534 C C . PRO A 1 71 ? -10.893 14.353 16.368 1.00 82.00 71 PRO A C 1
ATOM 536 O O . PRO A 1 71 ? -11.809 13.589 16.039 1.00 82.00 71 PRO A O 1
ATOM 539 N N . LYS A 1 72 ? -11.010 15.683 16.294 1.00 86.50 72 LYS A N 1
ATOM 540 C CA . LYS A 1 72 ? -12.198 16.328 15.730 1.00 86.50 72 LYS A CA 1
ATOM 541 C C . LYS A 1 72 ? -12.487 15.757 14.341 1.00 86.50 72 LYS A C 1
ATOM 543 O O . LYS A 1 72 ? -11.580 15.638 13.517 1.00 86.50 72 LYS A O 1
ATOM 548 N N . LYS A 1 73 ? -13.765 15.478 14.073 1.00 87.12 73 LYS A N 1
ATOM 549 C CA . LYS A 1 73 ? -14.232 14.887 12.811 1.00 87.12 73 LYS A CA 1
ATOM 550 C C . LYS A 1 73 ? -13.725 15.649 11.580 1.00 87.12 73 LYS A C 1
ATOM 552 O O . LYS A 1 73 ? -13.313 15.009 10.624 1.00 87.12 73 LYS A O 1
ATOM 557 N N . CYS A 1 74 ? -13.677 16.982 11.635 1.00 86.06 74 CYS A N 1
ATOM 558 C CA . CYS A 1 74 ? -13.171 17.812 10.538 1.00 86.06 74 CYS A CA 1
ATOM 559 C C . CYS A 1 74 ? -11.680 17.586 10.236 1.00 86.06 74 CYS A C 1
ATOM 561 O O . CYS A 1 74 ? -11.318 17.468 9.073 1.00 86.06 74 CYS A O 1
ATOM 563 N N . ILE A 1 75 ? -10.829 17.473 11.262 1.00 86.94 75 ILE A N 1
ATOM 564 C CA . ILE A 1 75 ? -9.384 17.236 11.101 1.00 86.94 75 ILE A CA 1
ATOM 565 C C . ILE A 1 75 ? -9.158 15.849 10.502 1.00 86.94 75 ILE A C 1
ATOM 567 O O . ILE A 1 75 ? -8.397 15.693 9.552 1.00 86.94 75 ILE A O 1
ATOM 571 N N . TRP A 1 76 ? -9.869 14.851 11.028 1.00 88.00 76 TRP A N 1
ATOM 572 C CA . TRP A 1 76 ? -9.825 13.489 10.508 1.00 88.00 76 TRP A CA 1
ATOM 573 C C . TRP A 1 76 ? -10.273 13.414 9.043 1.00 88.00 76 TRP A C 1
ATOM 575 O O . TRP A 1 76 ? -9.597 12.811 8.217 1.00 88.00 76 TRP A O 1
ATOM 585 N N . GLN A 1 77 ? -11.388 14.063 8.704 1.00 90.75 77 GLN A N 1
ATOM 586 C CA . GLN A 1 77 ? -11.889 14.112 7.331 1.00 90.75 77 GLN A CA 1
ATOM 587 C C . GLN A 1 77 ? -10.915 14.826 6.394 1.00 90.75 77 GLN A C 1
ATOM 589 O O . GLN A 1 77 ? -10.639 14.302 5.322 1.00 90.75 77 GLN A O 1
ATOM 594 N N . ALA A 1 78 ? -10.356 15.969 6.801 1.00 90.44 78 ALA A N 1
ATOM 595 C CA . ALA A 1 78 ? -9.367 16.693 6.007 1.00 90.44 78 ALA A CA 1
ATOM 596 C C . ALA A 1 78 ? -8.127 15.831 5.717 1.00 90.44 78 ALA A C 1
ATOM 598 O O . ALA A 1 78 ? -7.691 15.758 4.570 1.00 90.44 78 ALA A O 1
ATOM 599 N N . TRP A 1 79 ? -7.612 15.121 6.726 1.00 89.81 79 TRP A N 1
ATOM 600 C CA . TRP A 1 79 ? -6.507 14.174 6.559 1.00 89.81 79 TRP A CA 1
ATOM 601 C C . TRP A 1 79 ? -6.858 13.065 5.563 1.00 89.81 79 TRP A C 1
ATOM 603 O O . TRP A 1 79 ? -6.166 12.892 4.561 1.00 89.81 79 TRP A O 1
ATOM 613 N N . MET A 1 80 ? -7.980 12.374 5.765 1.00 90.81 80 MET A N 1
ATOM 614 C CA . MET A 1 80 ? -8.393 11.291 4.871 1.00 90.81 80 MET A CA 1
ATOM 615 C C . MET A 1 80 ? -8.615 11.779 3.436 1.00 90.81 80 MET A C 1
ATOM 617 O O . MET A 1 80 ? -8.162 11.126 2.500 1.00 90.81 80 MET A O 1
ATOM 621 N N . TYR A 1 81 ? -9.257 12.934 3.244 1.00 93.00 81 TYR A N 1
ATOM 622 C CA . TYR A 1 81 ? -9.460 13.509 1.915 1.00 93.00 81 TYR A CA 1
ATOM 623 C C . TYR A 1 81 ? -8.151 13.924 1.247 1.00 93.00 81 TYR A C 1
ATOM 625 O O . TYR A 1 81 ? -8.005 13.693 0.051 1.00 93.00 81 TYR A O 1
ATOM 633 N N . SER A 1 82 ? -7.183 14.467 1.993 1.00 92.62 82 SER A N 1
ATOM 634 C CA . SER A 1 82 ? -5.865 14.777 1.427 1.00 92.62 82 SER A CA 1
ATOM 635 C C . SER A 1 82 ? -5.147 13.524 0.921 1.00 92.62 82 SER A C 1
ATOM 637 O O . SER A 1 82 ? -4.617 13.536 -0.187 1.00 92.62 82 SER A O 1
ATOM 639 N N . LEU A 1 83 ? -5.199 12.414 1.666 1.00 91.00 83 LEU A N 1
ATOM 640 C CA . LEU A 1 83 ? -4.594 11.157 1.229 1.00 91.00 83 LEU A CA 1
ATOM 641 C C . LEU A 1 83 ? -5.315 10.570 0.011 1.00 91.00 83 LEU A C 1
ATOM 643 O O . LEU A 1 83 ? -4.663 10.154 -0.943 1.00 91.00 83 LEU A O 1
ATOM 647 N N . TRP A 1 84 ? -6.651 10.583 0.004 1.00 93.25 84 TRP A N 1
ATOM 648 C CA . TRP A 1 84 ? -7.433 10.144 -1.156 1.00 93.25 84 TRP A CA 1
ATOM 649 C C . TRP A 1 84 ? -7.148 10.984 -2.400 1.00 93.25 84 TRP A C 1
ATOM 651 O O . TRP A 1 84 ? -7.018 10.429 -3.487 1.00 93.25 84 TRP A O 1
ATOM 661 N N . LEU A 1 85 ? -6.999 12.302 -2.249 1.00 94.69 85 LEU A N 1
ATOM 662 C CA . LEU A 1 85 ? -6.624 13.182 -3.351 1.00 94.69 85 LEU A CA 1
ATOM 663 C C . LEU A 1 85 ? -5.248 12.806 -3.919 1.00 94.69 85 LEU A C 1
ATOM 665 O O . LEU A 1 85 ? -5.104 12.717 -5.136 1.00 94.69 85 LEU A O 1
ATOM 669 N N . VAL A 1 86 ? -4.263 12.519 -3.059 1.00 93.56 86 VAL A N 1
ATOM 670 C CA . VAL A 1 86 ? -2.945 12.032 -3.500 1.00 93.56 86 VAL A CA 1
ATOM 671 C C . VAL A 1 86 ? -3.081 10.715 -4.261 1.00 93.56 86 VAL A C 1
ATOM 673 O O . VAL A 1 86 ? -2.519 10.595 -5.347 1.00 93.56 86 VAL A O 1
ATOM 676 N N . VAL A 1 87 ? -3.855 9.749 -3.755 1.00 91.81 87 VAL A N 1
ATOM 677 C CA . VAL A 1 87 ? -4.099 8.466 -4.442 1.00 91.81 87 VAL A CA 1
ATOM 678 C C . VAL A 1 87 ? -4.732 8.681 -5.820 1.00 91.81 87 VAL A C 1
ATOM 680 O O . VAL A 1 87 ? -4.287 8.076 -6.790 1.00 91.81 87 VAL A O 1
ATOM 683 N N . LEU A 1 88 ? -5.721 9.570 -5.942 1.00 92.81 88 LEU A N 1
ATOM 684 C CA . LEU A 1 88 ? -6.379 9.865 -7.220 1.00 92.81 88 LEU A CA 1
ATOM 685 C C . LEU A 1 88 ? -5.424 10.507 -8.234 1.00 92.81 88 LEU A C 1
ATOM 687 O O . LEU A 1 88 ? -5.330 10.041 -9.369 1.00 92.81 88 LEU A O 1
ATOM 691 N N . VAL A 1 89 ? -4.682 11.541 -7.825 1.00 93.75 89 VAL A N 1
ATOM 692 C CA . VAL A 1 89 ? -3.719 12.228 -8.703 1.00 93.75 89 VAL A CA 1
ATOM 693 C C . VAL A 1 89 ? -2.619 11.267 -9.147 1.00 93.75 89 VAL A C 1
ATOM 695 O O . VAL A 1 89 ? -2.273 11.203 -10.323 1.00 93.75 89 VAL A O 1
ATOM 698 N N . THR A 1 90 ? -2.088 10.472 -8.224 1.00 91.69 90 THR A N 1
ATOM 699 C CA . THR A 1 90 ? -1.005 9.529 -8.526 1.00 91.69 90 THR A CA 1
ATOM 700 C C . THR A 1 90 ? -1.472 8.319 -9.332 1.00 91.69 90 THR A C 1
ATOM 702 O O . THR A 1 90 ? -0.714 7.831 -10.163 1.00 91.69 90 THR A O 1
ATOM 705 N N . THR A 1 91 ? -2.727 7.887 -9.184 1.00 90.75 91 THR A N 1
ATOM 706 C CA . THR A 1 91 ? -3.363 6.889 -10.066 1.00 90.75 91 THR A CA 1
ATOM 707 C C . THR A 1 91 ? -3.386 7.365 -11.508 1.00 90.75 91 THR A C 1
ATOM 709 O O . THR A 1 91 ? -3.001 6.634 -12.416 1.00 90.75 91 THR A O 1
ATOM 712 N N . TYR A 1 92 ? -3.796 8.616 -11.720 1.00 91.06 92 TYR A N 1
ATOM 713 C CA . TYR A 1 92 ? -3.806 9.205 -13.053 1.00 91.06 92 TYR A CA 1
ATOM 714 C C . TYR A 1 92 ? -2.394 9.257 -13.658 1.00 91.06 92 TYR A C 1
ATOM 716 O O . TYR A 1 92 ? -2.207 8.877 -14.810 1.00 91.06 92 TYR A O 1
ATOM 724 N N . LEU A 1 93 ? -1.394 9.660 -12.868 1.00 90.56 93 LEU A N 1
ATOM 725 C CA . LEU A 1 93 ? -0.007 9.789 -13.330 1.00 90.56 93 LEU A CA 1
ATOM 726 C C . LEU A 1 93 ? 0.711 8.448 -13.561 1.00 90.56 93 LEU A C 1
ATOM 728 O O . LEU A 1 93 ? 1.603 8.389 -14.397 1.00 90.56 93 LEU A O 1
ATOM 732 N N . THR A 1 94 ? 0.363 7.389 -12.825 1.00 87.00 94 THR A N 1
ATOM 733 C CA . THR A 1 94 ? 1.022 6.065 -12.924 1.00 87.00 94 THR A CA 1
ATOM 734 C C . THR A 1 94 ? 0.404 5.130 -13.961 1.00 87.00 94 THR A C 1
ATOM 736 O O . THR A 1 94 ? 0.990 4.092 -14.281 1.00 87.00 94 THR A O 1
ATOM 739 N N . GLY A 1 95 ? -0.772 5.481 -14.480 1.00 88.25 95 GLY A N 1
ATOM 740 C CA . GLY A 1 95 ? -1.518 4.676 -15.438 1.00 88.25 95 GLY A CA 1
ATOM 741 C C . GLY A 1 95 ? -2.467 3.671 -14.779 1.00 88.25 95 GLY A C 1
ATOM 742 O O . GLY A 1 95 ? -2.153 3.010 -13.787 1.00 88.25 95 GLY A O 1
ATOM 743 N N . VAL A 1 96 ? -3.645 3.519 -15.390 1.00 85.00 96 VAL A N 1
ATOM 744 C CA . VAL A 1 96 ? -4.767 2.729 -14.854 1.00 85.00 96 VAL A CA 1
ATOM 745 C C . VAL A 1 96 ? -4.401 1.256 -14.639 1.00 85.00 96 VAL A C 1
ATOM 747 O O . VAL A 1 96 ? -4.825 0.665 -13.648 1.00 85.00 96 VAL A O 1
ATOM 750 N N . GLU A 1 97 ? -3.590 0.656 -15.515 1.00 86.12 97 GLU A N 1
ATOM 751 C CA . GLU A 1 97 ? -3.187 -0.753 -15.386 1.00 86.12 97 GLU A CA 1
ATOM 752 C C . GLU A 1 97 ? -2.324 -1.009 -14.144 1.00 86.12 97 GLU A C 1
ATOM 754 O O . GLU A 1 97 ? -2.566 -1.964 -13.396 1.00 86.12 97 GLU A O 1
ATOM 759 N N . THR A 1 98 ? -1.350 -0.130 -13.889 1.00 85.06 98 THR A N 1
ATOM 760 C CA . THR A 1 98 ? -0.485 -0.181 -12.703 1.00 85.06 98 THR A CA 1
ATOM 761 C C . THR A 1 98 ? -1.324 -0.055 -11.432 1.00 85.06 98 THR A C 1
ATOM 763 O O . THR A 1 98 ? -1.187 -0.859 -10.504 1.00 85.06 98 THR A O 1
ATOM 766 N N . SER A 1 99 ? -2.254 0.903 -11.403 1.00 86.00 99 SER A N 1
ATOM 767 C CA . SER A 1 99 ? -3.132 1.124 -10.252 1.00 86.00 9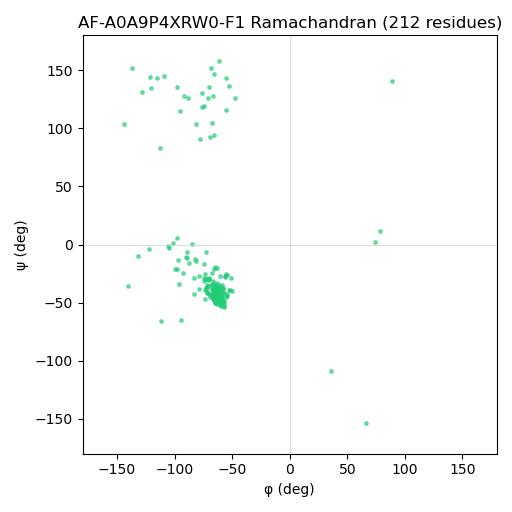9 SER A CA 1
ATOM 768 C C . SER A 1 99 ? -4.125 -0.021 -10.031 1.00 86.00 99 SER A C 1
ATOM 770 O O . SER A 1 99 ? -4.354 -0.416 -8.891 1.00 86.00 99 SER A O 1
ATOM 772 N N . LEU A 1 100 ? -4.678 -0.626 -11.089 1.00 86.56 100 LEU A N 1
ATOM 773 C CA . LEU A 1 100 ? -5.578 -1.781 -10.966 1.00 86.56 100 LEU A CA 1
ATOM 774 C C . LEU A 1 100 ? -4.901 -2.971 -10.279 1.00 86.56 100 LEU A C 1
ATOM 776 O O . LEU A 1 100 ? -5.518 -3.631 -9.436 1.00 86.56 100 LEU A O 1
ATOM 780 N N . ARG A 1 101 ? -3.626 -3.234 -10.595 1.00 83.81 101 ARG A N 1
ATOM 781 C CA . ARG A 1 101 ? -2.848 -4.283 -9.919 1.00 83.81 101 ARG A CA 1
ATOM 782 C C . ARG A 1 101 ? -2.705 -3.998 -8.434 1.00 83.81 101 ARG A C 1
ATOM 784 O O . ARG A 1 101 ? -2.963 -4.885 -7.625 1.00 83.81 101 ARG A O 1
ATOM 791 N N . MET A 1 102 ? -2.364 -2.762 -8.081 1.00 86.69 102 MET A N 1
ATOM 792 C CA . MET A 1 102 ? -2.288 -2.335 -6.689 1.00 86.69 102 MET A CA 1
ATOM 793 C C . MET A 1 102 ? -3.629 -2.553 -5.971 1.00 86.69 102 MET A C 1
ATOM 795 O O . MET A 1 102 ? -3.681 -3.243 -4.951 1.00 86.69 102 MET A O 1
ATOM 799 N N . TYR A 1 103 ? -4.726 -2.042 -6.537 1.00 85.56 103 TYR A N 1
ATOM 800 C CA . TYR A 1 103 ? -6.050 -2.101 -5.918 1.00 85.56 103 TYR A CA 1
ATOM 801 C C . TYR A 1 103 ? -6.563 -3.522 -5.713 1.00 85.56 103 TYR A C 1
ATOM 803 O O . TYR A 1 103 ? -7.165 -3.802 -4.674 1.00 85.56 103 TYR A O 1
ATOM 811 N N . ARG A 1 104 ? -6.277 -4.444 -6.638 1.00 82.44 104 ARG A N 1
ATOM 812 C CA . ARG A 1 104 ? -6.659 -5.856 -6.495 1.00 82.44 104 ARG A CA 1
ATOM 813 C C . ARG A 1 104 ? -6.124 -6.461 -5.197 1.00 82.44 104 ARG A C 1
ATOM 815 O O . ARG A 1 104 ? -6.867 -7.138 -4.491 1.00 82.44 104 ARG A O 1
ATOM 822 N N . PHE A 1 105 ? -4.860 -6.203 -4.867 1.00 75.75 105 PHE A N 1
ATOM 823 C CA . PHE A 1 105 ? -4.242 -6.733 -3.651 1.00 75.75 105 PHE A CA 1
ATOM 824 C C . PHE A 1 105 ? -4.560 -5.889 -2.409 1.00 75.75 105 PHE A C 1
ATOM 826 O O . PHE A 1 105 ? -4.690 -6.444 -1.317 1.00 75.75 105 PHE A O 1
ATOM 833 N N . SER A 1 106 ? -4.799 -4.581 -2.561 1.00 73.56 106 SER A N 1
ATOM 834 C CA . SER A 1 106 ? -5.296 -3.734 -1.467 1.00 73.56 106 SER A CA 1
ATOM 835 C C . SER A 1 106 ? -6.685 -4.159 -0.978 1.00 73.56 106 SER A C 1
ATOM 837 O O . SER A 1 106 ? -6.925 -4.172 0.228 1.00 73.56 106 SER A O 1
ATOM 839 N N . LEU A 1 107 ? -7.591 -4.564 -1.878 1.00 76.50 107 LEU A N 1
ATOM 840 C CA . LEU A 1 107 ? -8.919 -5.073 -1.507 1.00 76.50 107 LEU A CA 1
ATOM 841 C C . LEU A 1 107 ? -8.835 -6.355 -0.670 1.00 76.50 107 LEU A C 1
ATOM 843 O O . LEU A 1 107 ? -9.572 -6.499 0.306 1.00 76.50 107 LEU A O 1
ATOM 847 N N . ILE A 1 108 ? -7.903 -7.254 -1.002 1.00 74.69 108 ILE A N 1
ATOM 848 C CA . ILE A 1 108 ? -7.646 -8.472 -0.219 1.00 74.69 108 ILE A CA 1
ATOM 849 C C . ILE A 1 108 ? -7.167 -8.096 1.191 1.00 74.69 108 ILE A C 1
ATOM 851 O O . ILE A 1 108 ? -7.683 -8.622 2.179 1.00 74.69 108 ILE A O 1
ATOM 855 N N . GLY A 1 109 ? -6.251 -7.127 1.297 1.00 68.00 109 GLY A N 1
ATOM 856 C CA . GLY A 1 109 ? -5.786 -6.600 2.584 1.00 68.00 109 GLY A CA 1
ATOM 857 C C . GLY A 1 109 ? -6.913 -5.997 3.435 1.00 68.00 109 GLY A C 1
ATOM 858 O O . GLY A 1 109 ? -7.031 -6.306 4.621 1.00 68.00 109 GLY A O 1
ATOM 859 N N . LEU A 1 110 ? -7.795 -5.196 2.827 1.00 69.81 110 LEU A N 1
ATOM 860 C CA . LEU A 1 110 ? -8.958 -4.602 3.503 1.00 69.81 110 LEU A CA 1
ATOM 861 C C . LEU A 1 110 ? -9.967 -5.658 3.980 1.00 69.81 110 LEU A C 1
ATOM 863 O O . LEU A 1 110 ? -10.502 -5.556 5.091 1.00 69.81 110 LEU A O 1
ATOM 867 N N . GLY A 1 111 ? -10.202 -6.696 3.172 1.00 71.44 111 GLY A N 1
ATOM 868 C CA . GLY A 1 111 ? -11.044 -7.834 3.544 1.00 71.44 111 GLY A CA 1
ATOM 869 C C . GLY A 1 111 ? -10.530 -8.555 4.793 1.00 71.44 111 GLY A C 1
ATOM 870 O O . GLY A 1 111 ? -11.319 -8.959 5.643 1.00 71.44 111 GLY A O 1
ATOM 871 N N . TRP A 1 112 ? -9.208 -8.625 4.968 1.00 70.69 112 TRP A N 1
ATOM 872 C CA . TRP A 1 112 ? -8.570 -9.296 6.105 1.00 70.69 112 TRP A CA 1
ATOM 873 C C . TRP A 1 112 ? -8.750 -8.571 7.451 1.00 70.69 112 TRP A C 1
ATOM 875 O O . TRP A 1 112 ? -8.784 -9.197 8.517 1.00 70.69 112 TRP A O 1
ATOM 885 N N . GLY A 1 113 ? -8.872 -7.240 7.414 1.00 65.81 113 GLY A N 1
ATOM 886 C CA . GLY A 1 113 ? -9.121 -6.397 8.589 1.00 65.81 113 GLY A CA 1
ATOM 887 C C . GLY A 1 113 ? -10.596 -6.317 9.003 1.00 65.81 113 GLY A C 1
ATOM 888 O O . GLY A 1 113 ? -10.903 -5.844 10.106 1.00 65.81 113 GLY A O 1
ATOM 889 N N . THR A 1 114 ? -11.505 -6.788 8.147 1.00 76.56 114 THR A N 1
ATOM 890 C CA . THR A 1 114 ? -12.956 -6.660 8.320 1.00 76.56 114 THR A CA 1
ATOM 891 C C . THR A 1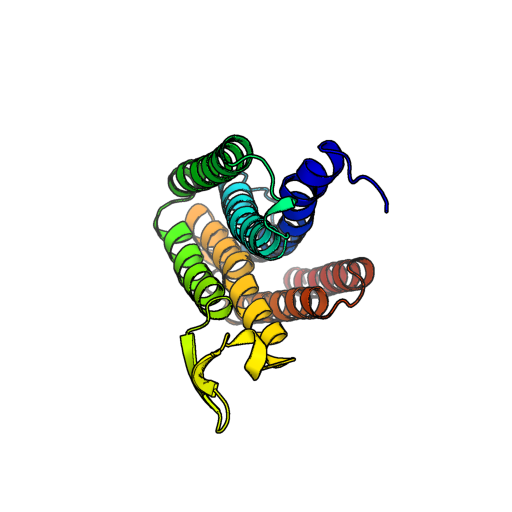 114 ? -13.541 -7.943 8.925 1.00 76.56 114 THR A C 1
ATOM 893 O O . THR A 1 114 ? -13.164 -9.036 8.509 1.00 76.56 114 THR A O 1
ATOM 896 N N . PRO A 1 115 ? -14.437 -7.866 9.928 1.00 76.69 115 PRO A N 1
ATOM 897 C CA . PRO A 1 115 ? -15.118 -9.046 10.453 1.00 76.69 115 PRO A CA 1
ATOM 898 C C . PRO A 1 115 ? -16.069 -9.609 9.393 1.00 76.69 115 PRO A C 1
ATOM 900 O O . PRO A 1 115 ? -17.116 -9.026 9.127 1.00 76.69 115 PRO A O 1
ATOM 903 N N . CYS A 1 116 ? -15.681 -10.718 8.766 1.00 80.94 116 CYS A N 1
ATOM 904 C CA . CYS A 1 116 ? -16.412 -11.328 7.652 1.00 80.94 116 CYS A CA 1
ATOM 905 C C . CYS A 1 116 ? -16.622 -12.841 7.802 1.00 80.94 116 CYS A C 1
ATOM 907 O O . CYS A 1 116 ? -17.393 -13.411 7.037 1.00 80.94 116 CYS A O 1
ATOM 909 N N . ILE A 1 117 ? -15.985 -13.492 8.783 1.00 82.44 117 ILE A N 1
ATOM 910 C CA . ILE A 1 117 ? -16.134 -14.933 9.006 1.00 82.44 117 ILE A CA 1
ATOM 911 C C . ILE A 1 117 ? -17.211 -15.154 10.072 1.00 82.44 117 ILE A C 1
ATOM 913 O O . ILE A 1 117 ? -17.009 -14.734 11.217 1.00 82.44 117 ILE A O 1
ATOM 917 N N . PRO A 1 118 ? -18.351 -15.783 9.735 1.00 87.69 118 PRO A N 1
ATOM 918 C CA . PRO A 1 118 ? -19.363 -16.128 10.721 1.00 87.69 118 PRO A CA 1
ATOM 919 C C . PRO A 1 118 ? -18.851 -17.263 11.607 1.00 87.69 118 PRO A C 1
ATOM 921 O O . PRO A 1 118 ? -18.445 -18.315 11.117 1.00 87.69 118 PRO A O 1
ATOM 924 N N . LEU A 1 119 ? -18.874 -17.048 12.919 1.00 87.25 119 LEU A N 1
ATOM 925 C CA . LEU A 1 119 ? -18.453 -18.027 13.909 1.00 87.25 119 LEU A CA 1
ATOM 926 C C . LEU A 1 119 ? -19.552 -18.195 14.952 1.00 87.25 119 LEU A C 1
ATOM 928 O O . LEU A 1 119 ? -20.102 -17.222 15.474 1.00 87.25 119 LEU A O 1
ATOM 932 N N . PHE A 1 120 ? -19.903 -19.444 15.230 1.00 88.00 120 PHE A N 1
ATOM 933 C CA . PHE A 1 120 ? -20.921 -19.760 16.218 1.00 88.00 120 PHE A CA 1
ATOM 934 C C . PHE A 1 120 ? -20.269 -19.968 17.585 1.00 88.00 120 PHE A C 1
ATOM 936 O O . PHE A 1 120 ? -19.329 -20.749 17.717 1.00 88.00 120 PHE A O 1
ATOM 943 N N . SER A 1 121 ? -20.767 -19.271 18.606 1.00 85.25 121 SER A N 1
ATOM 944 C CA . SER A 1 121 ? -20.368 -19.482 19.998 1.00 85.25 121 SER A CA 1
ATOM 945 C C . SER A 1 121 ? -21.585 -19.876 20.839 1.00 85.25 121 SER A C 1
ATOM 947 O O . SER A 1 121 ? -22.606 -19.192 20.747 1.00 85.25 121 SER A O 1
ATOM 949 N N . PRO A 1 122 ? -21.485 -20.899 21.713 1.00 83.00 122 PRO A N 1
ATOM 950 C CA . PRO A 1 122 ? -22.594 -21.334 22.567 1.00 83.00 122 PRO A CA 1
ATOM 951 C C . PRO A 1 122 ? -23.176 -20.229 23.460 1.00 83.00 122 PRO A C 1
ATOM 953 O O . PRO A 1 122 ? -24.345 -20.282 23.815 1.00 83.00 122 PRO A O 1
ATOM 956 N N . SER A 1 123 ? -22.375 -19.218 23.815 1.00 87.19 123 SER A N 1
ATOM 957 C CA . SER A 1 123 ? -22.787 -18.122 24.702 1.00 87.19 123 SER A CA 1
ATOM 958 C C . SER A 1 123 ? -23.215 -16.845 23.976 1.00 87.19 123 SER A C 1
ATOM 960 O O . SER A 1 123 ? -23.909 -16.020 24.563 1.00 87.19 123 SER A O 1
ATOM 962 N N . LYS A 1 124 ? -22.792 -16.649 22.720 1.00 80.88 124 LYS A N 1
ATOM 963 C CA . LYS A 1 124 ? -23.009 -15.400 21.961 1.00 80.88 124 LYS A CA 1
ATOM 964 C C . LYS A 1 124 ? -23.772 -15.592 20.649 1.00 80.88 124 LYS A C 1
ATOM 966 O O . LYS A 1 124 ? -24.054 -14.610 19.971 1.00 80.88 124 LYS A O 1
ATOM 971 N N . GLY A 1 125 ? -24.096 -16.830 20.281 1.00 89.19 125 GLY A N 1
ATOM 972 C CA . GLY A 1 125 ? -24.701 -17.158 18.995 1.00 89.19 125 GLY A CA 1
ATOM 973 C C . GLY A 1 125 ? -23.757 -16.905 17.813 1.00 89.19 125 GLY A C 1
ATOM 974 O O . GLY A 1 125 ? -22.527 -16.969 17.942 1.00 89.19 125 GLY A O 1
ATOM 975 N N . LEU A 1 126 ? -24.344 -16.639 16.643 1.00 88.44 126 LEU A N 1
ATOM 976 C CA . LEU A 1 126 ? -23.615 -16.324 15.415 1.00 88.44 126 LEU A CA 1
ATOM 977 C C . LEU A 1 126 ? -23.054 -14.899 15.490 1.00 88.44 126 LEU A C 1
ATOM 979 O O . LEU A 1 126 ? -23.807 -13.933 15.585 1.00 88.44 126 LEU A O 1
ATOM 983 N N . HIS A 1 127 ? -21.735 -14.757 15.414 1.00 87.69 127 HIS A N 1
ATOM 984 C CA . HIS A 1 127 ? -21.072 -13.456 15.385 1.00 87.69 127 HIS A CA 1
ATOM 985 C C . HIS A 1 127 ? -19.959 -13.443 14.336 1.00 87.69 127 HIS A C 1
ATOM 987 O O . HIS A 1 127 ? -19.388 -14.479 14.003 1.00 87.69 127 HIS A O 1
ATOM 993 N N . LEU A 1 128 ? -19.662 -12.265 13.785 1.00 84.56 128 LEU A N 1
ATOM 994 C CA . LEU A 1 128 ? -18.618 -12.108 12.774 1.00 84.56 128 LEU A CA 1
ATOM 995 C C . LEU A 1 128 ? -17.265 -11.861 13.440 1.00 84.56 128 LEU A C 1
ATOM 997 O O . LEU A 1 128 ? -17.103 -10.930 14.232 1.00 84.56 128 LEU A O 1
ATOM 1001 N N . VAL A 1 129 ? -16.282 -12.677 13.076 1.00 82.62 129 VAL A N 1
ATOM 1002 C CA . VAL A 1 129 ? -14.902 -12.575 13.549 1.00 82.62 129 VAL A CA 1
ATOM 1003 C C . VAL A 1 129 ? -14.016 -12.084 12.405 1.00 82.62 129 VAL A C 1
ATOM 1005 O O . VAL A 1 129 ? -14.247 -12.377 11.228 1.00 82.62 129 VAL A O 1
ATOM 1008 N N . LYS A 1 130 ? -12.999 -11.284 12.741 1.00 76.81 130 LYS A N 1
ATOM 1009 C CA . LYS A 1 130 ? -11.986 -10.855 11.770 1.00 76.81 130 LYS A CA 1
ATOM 1010 C C . LYS A 1 130 ? -11.115 -12.059 11.391 1.00 76.81 13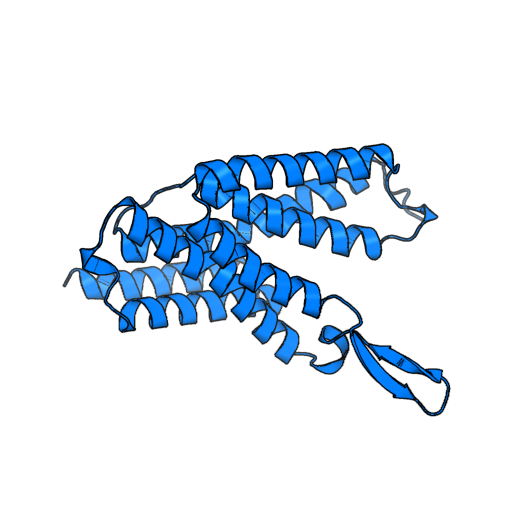0 LYS A C 1
ATOM 1012 O O . LYS A 1 130 ? -10.642 -12.734 12.307 1.00 76.81 130 LYS A O 1
ATOM 1017 N N . PRO A 1 131 ? -10.796 -12.283 10.104 1.00 74.00 131 PRO A N 1
ATOM 1018 C CA . PRO A 1 131 ? -9.835 -13.311 9.698 1.00 74.00 131 PRO A CA 1
ATOM 1019 C C . PRO A 1 131 ? -8.522 -13.223 10.480 1.00 74.00 131 PRO A C 1
ATOM 1021 O O . PRO A 1 131 ? -8.017 -14.232 10.971 1.00 74.00 131 PRO A O 1
ATOM 1024 N N . LYS A 1 132 ? -8.031 -11.997 10.724 1.00 70.31 132 LYS A N 1
ATOM 1025 C CA . LYS A 1 132 ? -6.813 -11.758 11.515 1.00 70.31 132 LYS A CA 1
ATOM 1026 C C . LYS A 1 132 ? -6.829 -12.363 12.925 1.00 70.31 132 LYS A C 1
ATOM 1028 O O . LYS A 1 132 ? -5.764 -12.616 13.470 1.00 70.31 132 LYS A O 1
ATOM 1033 N N . SER A 1 133 ? -8.005 -12.579 13.511 1.00 71.06 133 SER A N 1
ATOM 1034 C CA . SER A 1 133 ? -8.162 -13.137 14.858 1.00 71.06 133 SER A CA 1
ATOM 1035 C C . SER A 1 133 ? -8.191 -14.667 14.886 1.00 71.06 133 SER A C 1
ATOM 1037 O O . SER A 1 133 ? -8.021 -15.239 15.954 1.00 71.06 133 SER A O 1
ATOM 1039 N N . LEU A 1 134 ? -8.407 -15.324 13.742 1.00 74.19 134 LEU A N 1
ATOM 1040 C CA . LEU A 1 134 ? -8.464 -16.788 13.640 1.00 74.19 134 LEU A CA 1
ATOM 1041 C C . LEU A 1 134 ? -7.130 -17.397 13.217 1.00 74.19 134 LEU A C 1
ATOM 1043 O O . LEU A 1 134 ? -6.779 -18.487 13.653 1.00 74.19 134 LEU A O 1
ATOM 1047 N N . PHE A 1 135 ? -6.384 -16.683 12.378 1.00 72.56 135 PHE A N 1
ATOM 1048 C CA . PHE A 1 135 ? -5.204 -17.223 11.710 1.00 72.56 135 PHE A CA 1
ATOM 1049 C C . PHE A 1 135 ? -3.868 -16.881 12.392 1.00 72.56 135 PHE A C 1
ATOM 1051 O O . PHE A 1 135 ? -2.833 -17.218 11.833 1.00 72.56 135 PHE A O 1
ATOM 1058 N N . PHE A 1 136 ? -3.865 -16.243 13.573 1.00 72.06 136 PHE A N 1
ATOM 1059 C CA . PHE A 1 136 ? -2.668 -15.912 14.378 1.00 72.06 136 PHE A CA 1
ATOM 1060 C C . PHE A 1 136 ? -1.431 -15.537 13.533 1.00 72.06 136 PHE A C 1
ATOM 1062 O O . PHE A 1 136 ? -1.432 -14.481 12.910 1.00 72.06 136 PHE A O 1
ATOM 1069 N N . GLU A 1 137 ? -0.402 -16.390 13.466 1.00 65.50 137 GLU A N 1
ATOM 1070 C CA . GLU A 1 137 ? 0.843 -16.146 12.716 1.00 65.50 137 GLU A CA 1
ATOM 1071 C C . GLU A 1 137 ? 0.673 -16.180 11.191 1.00 65.50 137 GLU A C 1
ATOM 1073 O O . GLU A 1 137 ? 1.347 -15.442 10.468 1.00 65.50 137 GLU A O 1
ATOM 1078 N N . ALA A 1 138 ? -0.283 -16.958 10.675 1.00 73.25 138 ALA A N 1
ATOM 1079 C CA . ALA A 1 138 ? -0.607 -16.961 9.251 1.00 73.25 138 ALA A CA 1
ATOM 1080 C C . ALA A 1 138 ? -1.179 -15.607 8.790 1.00 73.25 138 ALA A C 1
ATOM 1082 O O . ALA A 1 138 ? -1.086 -15.276 7.608 1.00 73.25 138 ALA A O 1
ATOM 1083 N N . LYS A 1 139 ? -1.675 -14.764 9.712 1.00 73.75 139 LYS A N 1
ATOM 1084 C CA . LYS A 1 139 ? -1.989 -13.355 9.421 1.00 73.75 139 LYS A CA 1
ATOM 1085 C C . LYS A 1 139 ? -0.756 -12.626 8.886 1.00 73.75 139 LYS A C 1
ATOM 1087 O O . LYS A 1 139 ? -0.863 -11.950 7.866 1.00 73.75 139 LYS A O 1
ATOM 1092 N N . SER A 1 140 ? 0.387 -12.759 9.558 1.00 71.56 140 SER A N 1
ATOM 1093 C CA . SER A 1 140 ? 1.602 -12.024 9.202 1.00 71.56 140 SER A CA 1
ATOM 1094 C C . SER A 1 140 ? 2.121 -12.442 7.832 1.00 71.56 140 SER A C 1
ATOM 1096 O O . SER A 1 140 ? 2.529 -11.594 7.043 1.00 71.56 140 SER A O 1
ATOM 1098 N N . LEU A 1 141 ? 2.011 -13.732 7.502 1.00 80.06 141 LEU A N 1
ATOM 1099 C CA . LEU A 1 141 ? 2.348 -14.245 6.176 1.00 80.06 141 LEU A CA 1
ATOM 1100 C C . LEU A 1 141 ? 1.406 -13.710 5.088 1.00 80.06 141 LEU A C 1
ATOM 1102 O O . LEU A 1 141 ? 1.875 -13.226 4.062 1.00 80.06 141 LEU A O 1
ATOM 1106 N N . VAL A 1 142 ? 0.088 -13.750 5.305 1.00 79.44 142 VAL A N 1
ATOM 1107 C CA . VAL A 1 142 ? -0.890 -13.261 4.316 1.00 79.44 142 VAL A CA 1
ATOM 1108 C C . VAL A 1 142 ? -0.720 -11.763 4.064 1.00 79.44 142 VAL A C 1
ATOM 1110 O O . VAL A 1 142 ? -0.709 -11.332 2.909 1.00 79.44 142 VAL A O 1
ATOM 1113 N N . VAL A 1 143 ? -0.535 -10.972 5.124 1.00 78.56 143 VAL A N 1
ATOM 1114 C CA . VAL A 1 143 ? -0.266 -9.531 5.014 1.00 78.56 143 VAL A CA 1
ATOM 1115 C C . VAL A 1 143 ? 1.047 -9.288 4.276 1.00 78.56 143 VAL A C 1
ATOM 1117 O O . VAL A 1 143 ? 1.078 -8.466 3.361 1.00 78.56 143 VAL A O 1
ATOM 1120 N N . ALA A 1 144 ? 2.104 -10.038 4.598 1.00 81.56 144 ALA A N 1
ATOM 1121 C CA . ALA A 1 144 ? 3.389 -9.924 3.920 1.00 81.56 144 ALA A CA 1
ATOM 1122 C C . ALA A 1 144 ? 3.281 -10.218 2.420 1.00 81.56 144 ALA A C 1
ATOM 1124 O O . ALA A 1 144 ? 3.804 -9.455 1.607 1.00 81.56 144 ALA A O 1
ATOM 1125 N N . VAL A 1 145 ? 2.554 -11.270 2.037 1.00 83.69 145 VAL A N 1
ATOM 1126 C CA . VAL A 1 145 ? 2.301 -11.618 0.633 1.00 83.69 145 VAL A CA 1
ATOM 1127 C C . VAL A 1 145 ? 1.512 -10.514 -0.068 1.00 83.69 145 VAL A C 1
ATOM 1129 O O . VAL A 1 145 ? 1.955 -10.023 -1.104 1.00 83.69 145 VAL A O 1
ATOM 1132 N N . CYS A 1 146 ? 0.393 -10.060 0.502 1.00 82.75 146 CYS A N 1
ATOM 1133 C CA . CYS A 1 146 ? -0.417 -8.994 -0.096 1.00 82.75 146 CYS A CA 1
ATOM 1134 C C . CYS A 1 146 ? 0.393 -7.708 -0.278 1.00 82.75 146 CYS A C 1
ATOM 1136 O O . CYS A 1 146 ? 0.394 -7.124 -1.361 1.00 82.75 146 CYS A O 1
ATOM 1138 N N . MET A 1 147 ? 1.134 -7.301 0.754 1.00 83.56 147 MET A N 1
ATOM 1139 C CA . MET A 1 147 ? 1.969 -6.108 0.691 1.00 83.56 147 MET A CA 1
ATOM 1140 C C . MET A 1 147 ? 3.126 -6.265 -0.285 1.00 83.56 147 MET A C 1
ATOM 1142 O O . MET A 1 147 ? 3.505 -5.284 -0.908 1.00 83.56 147 MET A O 1
ATOM 1146 N N . THR A 1 148 ? 3.655 -7.473 -0.467 1.00 86.00 148 THR A N 1
ATOM 1147 C CA . THR A 1 148 ? 4.666 -7.745 -1.492 1.00 86.00 148 THR A CA 1
ATOM 1148 C C . THR A 1 148 ? 4.103 -7.575 -2.894 1.00 86.00 148 THR A C 1
ATOM 1150 O O . THR A 1 148 ? 4.748 -6.963 -3.737 1.00 86.00 148 THR A O 1
ATOM 1153 N N . TYR A 1 149 ? 2.890 -8.056 -3.159 1.00 84.81 149 TYR A N 1
ATOM 1154 C CA . TYR A 1 149 ? 2.258 -7.819 -4.453 1.00 84.81 149 TYR A CA 1
ATOM 1155 C C . TYR A 1 149 ? 1.950 -6.333 -4.674 1.00 84.81 149 TYR A C 1
ATOM 1157 O O . TYR A 1 149 ? 2.201 -5.822 -5.758 1.00 84.81 149 TYR A O 1
ATOM 1165 N N . VAL A 1 150 ? 1.491 -5.614 -3.645 1.00 85.19 150 VAL A N 1
ATOM 1166 C CA . VAL A 1 150 ? 1.258 -4.160 -3.716 1.00 85.19 150 VAL A CA 1
ATOM 1167 C C . VAL A 1 150 ? 2.549 -3.375 -3.969 1.00 85.19 150 VAL A C 1
ATOM 1169 O O . VAL A 1 150 ? 2.508 -2.373 -4.676 1.00 85.19 150 VAL A O 1
ATOM 1172 N N . THR A 1 151 ? 3.684 -3.796 -3.404 1.00 86.62 151 THR A N 1
ATOM 1173 C CA . THR A 1 151 ? 4.951 -3.065 -3.537 1.00 86.62 151 THR A CA 1
ATOM 1174 C C . THR A 1 151 ? 5.807 -3.576 -4.691 1.00 86.62 151 THR A C 1
ATOM 1176 O O . THR A 1 151 ? 6.050 -2.859 -5.658 1.00 86.62 151 THR A O 1
ATOM 1179 N N . ALA A 1 152 ? 6.269 -4.818 -4.597 1.00 84.88 152 ALA A N 1
ATOM 1180 C CA . ALA A 1 152 ? 7.251 -5.401 -5.492 1.00 84.88 152 ALA A CA 1
ATOM 1181 C C . ALA A 1 152 ? 6.672 -5.719 -6.871 1.00 84.88 152 ALA A C 1
ATOM 1183 O O . ALA A 1 152 ? 7.282 -5.366 -7.874 1.00 84.88 152 ALA A O 1
ATOM 1184 N N . ASP A 1 153 ? 5.495 -6.354 -6.944 1.00 85.62 153 ASP A N 1
ATOM 1185 C CA . ASP A 1 153 ? 4.893 -6.708 -8.241 1.00 85.62 153 ASP A CA 1
ATOM 1186 C C . ASP A 1 153 ? 4.466 -5.463 -9.020 1.00 85.62 153 ASP A C 1
ATOM 1188 O O . ASP A 1 153 ? 4.753 -5.360 -10.211 1.00 85.62 153 ASP A O 1
ATOM 1192 N N . VAL A 1 154 ? 3.851 -4.486 -8.344 1.00 86.06 154 VAL A N 1
ATOM 1193 C CA . VAL A 1 154 ? 3.491 -3.201 -8.964 1.00 86.06 154 VAL A CA 1
ATOM 1194 C C . VAL A 1 154 ? 4.745 -2.430 -9.390 1.00 86.06 154 VAL A C 1
ATOM 1196 O 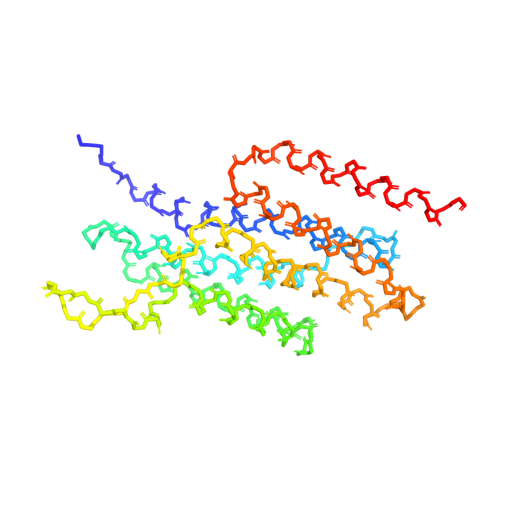O . VAL A 1 154 ? 4.780 -1.915 -10.504 1.00 86.06 154 VAL A O 1
ATOM 1199 N N . GLY A 1 155 ? 5.796 -2.391 -8.560 1.00 84.62 155 GLY A N 1
ATOM 1200 C CA . GLY A 1 155 ? 7.072 -1.750 -8.902 1.00 84.62 155 GLY A CA 1
ATOM 1201 C C . GLY A 1 155 ? 7.764 -2.385 -10.109 1.00 84.62 155 GLY A C 1
ATOM 1202 O O . GLY A 1 155 ? 8.186 -1.675 -11.021 1.00 84.62 155 GLY A O 1
ATOM 1203 N N . MET A 1 156 ? 7.822 -3.719 -10.155 1.00 84.88 156 MET A N 1
ATOM 1204 C CA . MET A 1 156 ? 8.346 -4.451 -11.311 1.00 84.88 156 MET A CA 1
ATOM 1205 C C . MET A 1 156 ? 7.501 -4.192 -12.558 1.00 84.88 156 MET A C 1
ATOM 1207 O O . MET A 1 156 ? 8.056 -3.891 -13.608 1.00 84.88 156 MET A O 1
ATOM 1211 N N . PHE A 1 157 ? 6.170 -4.268 -12.451 1.00 84.94 157 PHE A N 1
ATOM 1212 C CA . PHE A 1 157 ? 5.268 -4.021 -13.576 1.00 84.94 157 PHE A CA 1
ATOM 1213 C C . PHE A 1 157 ? 5.439 -2.611 -14.144 1.00 84.94 157 PHE A C 1
ATOM 1215 O O . PHE A 1 157 ? 5.567 -2.459 -15.356 1.00 84.94 157 PHE A O 1
ATOM 1222 N N . TYR A 1 158 ? 5.512 -1.601 -13.277 1.00 84.06 158 TYR A N 1
ATOM 1223 C CA . TYR A 1 158 ? 5.729 -0.215 -13.675 1.00 84.06 158 TYR A CA 1
ATOM 1224 C C . TYR A 1 158 ? 7.059 -0.037 -14.427 1.00 84.06 158 TYR A C 1
ATOM 1226 O O . TYR A 1 158 ? 7.068 0.461 -15.552 1.00 84.06 158 TYR A O 1
ATOM 1234 N N . GLY A 1 159 ? 8.174 -0.527 -13.866 1.00 80.62 159 GLY A N 1
ATOM 1235 C CA . GLY A 1 159 ? 9.488 -0.454 -14.524 1.00 80.62 159 GLY A CA 1
ATOM 1236 C C . GLY A 1 159 ? 9.557 -1.237 -15.844 1.00 80.62 159 GLY A C 1
ATOM 1237 O O . GLY A 1 159 ? 10.230 -0.824 -16.790 1.00 80.62 159 GLY A O 1
ATOM 1238 N N . CYS A 1 160 ? 8.820 -2.345 -15.928 1.00 79.56 160 CYS A N 1
ATOM 1239 C CA . CYS A 1 160 ? 8.696 -3.158 -17.133 1.00 79.56 160 CYS A CA 1
ATOM 1240 C C . CYS A 1 160 ? 7.914 -2.480 -18.254 1.00 79.56 160 CYS A C 1
ATOM 1242 O O . CYS A 1 160 ? 8.302 -2.577 -19.417 1.00 79.56 160 CYS A O 1
ATOM 1244 N N . HIS A 1 161 ? 6.797 -1.844 -17.908 1.00 75.25 161 HIS A N 1
ATOM 1245 C CA . HIS A 1 161 ? 5.864 -1.285 -18.875 1.00 75.25 161 HIS A CA 1
ATOM 1246 C C . HIS A 1 161 ? 6.349 0.058 -19.432 1.00 75.25 161 HIS A C 1
ATOM 1248 O O . HIS A 1 161 ? 6.209 0.300 -20.626 1.00 75.25 161 HIS A O 1
ATOM 1254 N N . GLU A 1 162 ? 6.964 0.912 -18.607 1.00 67.44 162 GLU A N 1
ATOM 1255 C CA . GLU A 1 162 ? 7.407 2.233 -19.068 1.00 67.44 162 GLU A CA 1
ATOM 1256 C C . GLU A 1 162 ? 8.722 2.226 -19.864 1.00 67.44 162 GLU A C 1
ATOM 1258 O O . GLU A 1 162 ? 8.927 3.152 -20.649 1.00 67.44 162 GLU A O 1
ATOM 1263 N N . ARG A 1 163 ? 9.646 1.262 -19.667 1.00 60.44 163 ARG A N 1
ATOM 1264 C CA . ARG A 1 163 ? 11.026 1.440 -20.182 1.00 60.44 163 ARG A CA 1
ATOM 1265 C C . ARG A 1 163 ? 11.754 0.247 -20.787 1.00 60.44 163 ARG A C 1
ATOM 1267 O O . ARG A 1 163 ? 12.515 0.459 -21.729 1.00 60.44 163 ARG A O 1
ATOM 1274 N N . THR A 1 164 ? 11.588 -0.980 -20.295 1.00 56.72 164 THR A N 1
ATOM 1275 C CA . THR A 1 164 ? 12.418 -2.103 -20.778 1.00 56.72 164 THR A CA 1
ATOM 1276 C C . THR A 1 164 ? 11.651 -3.414 -20.850 1.00 56.72 164 THR A C 1
ATOM 1278 O O . THR A 1 164 ? 11.489 -4.107 -19.853 1.00 56.72 164 THR A O 1
ATOM 1281 N N . THR A 1 165 ? 11.276 -3.823 -22.063 1.00 55.31 165 THR A N 1
ATOM 1282 C CA . THR A 1 165 ? 10.692 -5.147 -22.347 1.00 55.31 165 THR A CA 1
ATOM 1283 C C . THR A 1 165 ? 11.682 -6.302 -22.139 1.00 55.31 165 THR A C 1
ATOM 1285 O O . THR A 1 165 ? 11.264 -7.423 -21.859 1.00 55.31 165 THR A O 1
ATOM 1288 N N . ALA A 1 166 ? 12.993 -6.049 -22.228 1.00 54.47 166 ALA A N 1
ATOM 1289 C CA . ALA A 1 166 ? 14.018 -7.093 -22.330 1.00 54.47 166 ALA A CA 1
ATOM 1290 C C . ALA A 1 166 ? 14.308 -7.888 -21.036 1.00 54.47 166 ALA A C 1
ATOM 1292 O O . ALA A 1 166 ? 14.752 -9.028 -21.128 1.00 54.47 166 ALA A O 1
ATOM 1293 N N . LYS A 1 167 ? 14.065 -7.328 -19.838 1.00 56.16 167 LYS A N 1
ATOM 1294 C CA . LYS A 1 167 ? 14.348 -7.995 -18.539 1.00 56.16 167 LYS A CA 1
ATOM 1295 C C . LYS A 1 167 ? 13.105 -8.524 -17.814 1.00 56.16 167 LYS A C 1
ATOM 1297 O O . LYS A 1 167 ? 13.212 -9.166 -16.774 1.00 56.16 167 LYS A O 1
ATOM 1302 N N . CYS A 1 168 ? 11.922 -8.283 -18.369 1.00 61.72 168 CYS A N 1
ATOM 1303 C CA . CYS A 1 168 ? 10.637 -8.548 -17.715 1.00 61.72 168 CYS A CA 1
ATOM 1304 C C . CYS A 1 168 ? 10.079 -9.951 -17.946 1.00 61.72 168 CYS A C 1
ATOM 1306 O O . CYS A 1 168 ? 9.071 -10.329 -17.351 1.00 61.72 168 CYS A O 1
ATOM 1308 N N . THR A 1 169 ? 10.733 -10.723 -18.808 1.00 60.41 169 THR A N 1
ATOM 1309 C CA . THR A 1 169 ? 10.375 -12.102 -19.148 1.00 60.41 169 THR A CA 1
ATOM 1310 C C . THR A 1 169 ? 11.058 -13.135 -18.253 1.00 60.41 169 THR A C 1
ATOM 1312 O O . THR A 1 169 ? 10.654 -14.298 -18.259 1.00 60.41 169 THR A O 1
ATOM 1315 N N . ASP A 1 170 ? 12.046 -12.740 -17.440 1.00 70.31 170 ASP A N 1
ATOM 1316 C CA . ASP A 1 170 ? 12.731 -13.668 -16.544 1.00 70.31 170 ASP A CA 1
ATOM 1317 C C . ASP A 1 170 ? 11.878 -13.968 -15.298 1.00 70.31 170 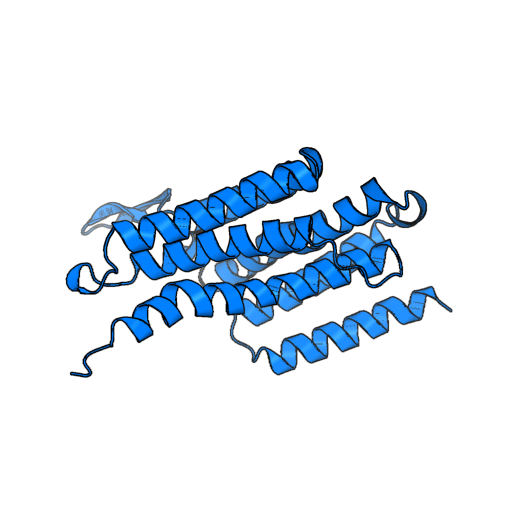ASP A C 1
ATOM 1319 O O . ASP A 1 170 ? 11.932 -13.303 -14.256 1.00 70.31 170 ASP A O 1
ATOM 1323 N N . SER A 1 171 ? 11.071 -15.024 -15.420 1.00 74.00 171 SER A N 1
ATOM 1324 C CA . SER A 1 171 ? 10.237 -15.554 -14.340 1.00 74.00 171 SER A CA 1
ATOM 1325 C C . SER A 1 171 ? 11.043 -15.912 -13.087 1.00 74.00 171 SER A C 1
ATOM 1327 O O . SER A 1 171 ? 10.493 -15.870 -11.983 1.00 74.00 171 SER A O 1
ATOM 1329 N N . SER A 1 172 ? 12.323 -16.273 -13.227 1.00 78.00 172 SER A N 1
ATOM 1330 C CA . SER A 1 172 ? 13.165 -16.653 -12.092 1.00 78.00 172 SER A CA 1
ATOM 1331 C C . SER A 1 172 ? 13.541 -15.434 -11.242 1.00 78.00 172 SER A C 1
ATOM 1333 O O . SER A 1 172 ? 13.515 -15.499 -10.011 1.00 78.00 172 SER A O 1
ATOM 1335 N N . LEU A 1 173 ? 13.795 -14.294 -11.889 1.00 73.38 173 LEU A N 1
ATOM 1336 C CA . LEU A 1 173 ? 14.079 -13.009 -11.247 1.00 73.38 173 LEU A CA 1
ATOM 1337 C C . LEU A 1 173 ? 12.871 -12.460 -10.502 1.00 73.38 173 LEU A C 1
ATOM 1339 O O . LEU A 1 173 ? 12.983 -12.086 -9.332 1.00 73.38 173 LEU A O 1
ATOM 1343 N N . ARG A 1 174 ? 11.703 -12.486 -11.150 1.00 78.81 174 ARG A N 1
ATOM 1344 C CA . ARG A 1 174 ? 10.443 -12.073 -10.524 1.0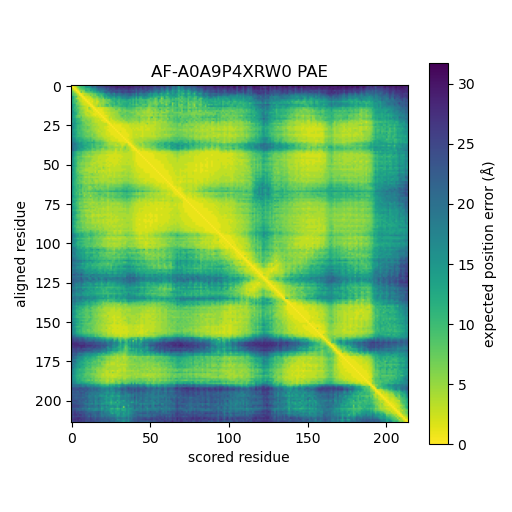0 78.81 174 ARG A CA 1
ATOM 1345 C C . ARG A 1 174 ? 10.148 -12.909 -9.279 1.00 78.81 174 ARG A C 1
ATOM 1347 O O . ARG A 1 174 ? 9.860 -12.345 -8.227 1.00 78.81 174 ARG A O 1
ATOM 1354 N N . ALA A 1 175 ? 10.283 -14.235 -9.361 1.00 80.69 175 ALA A N 1
ATOM 1355 C CA . ALA A 1 175 ? 10.060 -15.122 -8.220 1.00 80.69 175 ALA A CA 1
ATOM 1356 C C . ALA A 1 175 ? 11.026 -14.831 -7.056 1.00 80.69 175 ALA A C 1
ATOM 1358 O O . ALA A 1 175 ? 10.589 -14.704 -5.914 1.00 80.69 175 ALA A O 1
ATOM 1359 N N . ARG A 1 176 ? 12.327 -14.656 -7.334 1.00 79.12 176 ARG A N 1
ATOM 1360 C CA . ARG A 1 176 ? 13.332 -14.327 -6.305 1.00 79.12 176 ARG A CA 1
ATOM 1361 C C . ARG A 1 176 ? 13.065 -12.976 -5.640 1.00 79.12 176 ARG A C 1
ATOM 1363 O O . ARG A 1 176 ? 13.132 -12.891 -4.416 1.00 79.12 176 ARG A O 1
ATOM 1370 N N . SER A 1 177 ? 12.723 -11.948 -6.422 1.00 79.19 177 SER A N 1
ATOM 1371 C CA . SER A 1 177 ? 12.377 -10.622 -5.893 1.00 79.19 177 SER A CA 1
ATOM 1372 C C . SER A 1 177 ? 11.145 -10.689 -4.987 1.00 79.19 177 SER A C 1
ATOM 1374 O O . SER A 1 177 ? 11.189 -10.191 -3.862 1.00 79.19 177 SER A O 1
ATOM 1376 N N . LEU A 1 178 ? 10.083 -11.382 -5.418 1.00 84.31 178 LEU A N 1
ATOM 1377 C CA . LEU A 1 178 ? 8.884 -11.573 -4.599 1.00 84.31 178 LEU A CA 1
ATOM 1378 C C . LEU A 1 178 ? 9.198 -12.331 -3.303 1.00 84.31 178 LEU A C 1
ATOM 1380 O O . LEU A 1 178 ? 8.784 -11.886 -2.240 1.00 84.31 178 LEU A O 1
ATOM 1384 N N . CYS A 1 179 ? 9.971 -13.420 -3.345 1.00 83.62 179 CYS A N 1
ATOM 1385 C CA . CYS A 1 179 ? 10.351 -14.156 -2.134 1.00 83.62 179 CYS A CA 1
ATOM 1386 C C . CYS A 1 179 ? 11.123 -13.284 -1.131 1.00 83.62 179 CYS A C 1
ATOM 1388 O O . CYS A 1 179 ? 10.833 -13.319 0.064 1.00 83.62 179 CYS A O 1
ATOM 1390 N N . LEU A 1 180 ? 12.074 -12.473 -1.605 1.00 81.06 180 LEU A N 1
ATOM 1391 C CA . LEU A 1 180 ? 12.843 -11.565 -0.748 1.00 81.06 180 LEU A CA 1
ATOM 1392 C C . LEU A 1 180 ? 11.961 -10.496 -0.102 1.00 81.06 180 LEU A C 1
ATOM 1394 O O . LEU A 1 180 ? 12.107 -10.211 1.087 1.00 81.06 180 LEU A O 1
ATOM 1398 N N . VAL A 1 181 ? 11.029 -9.920 -0.863 1.00 83.88 181 VAL A N 1
ATOM 1399 C CA . VAL A 1 181 ? 10.112 -8.911 -0.326 1.00 83.88 181 VAL A CA 1
ATOM 1400 C C . VAL A 1 181 ? 9.084 -9.543 0.616 1.00 83.88 181 VAL A C 1
ATOM 1402 O O . VAL A 1 181 ? 8.789 -8.941 1.644 1.00 83.88 181 VAL A O 1
ATOM 1405 N N . ILE A 1 182 ? 8.623 -10.772 0.359 1.00 85.50 182 ILE A N 1
ATOM 1406 C CA . ILE A 1 182 ? 7.771 -11.523 1.297 1.00 85.50 182 ILE A CA 1
ATOM 1407 C C . ILE A 1 182 ? 8.494 -11.696 2.629 1.00 85.50 182 ILE A C 1
ATOM 1409 O O . ILE A 1 182 ? 7.921 -11.374 3.666 1.00 85.50 182 ILE A O 1
ATOM 1413 N N . LEU A 1 183 ? 9.753 -12.144 2.613 1.00 82.00 183 LEU A N 1
ATOM 1414 C CA . LEU A 1 183 ? 10.553 -12.294 3.830 1.00 82.00 183 LEU A CA 1
ATOM 1415 C C . LEU A 1 183 ? 10.737 -10.955 4.550 1.00 82.00 183 LEU A C 1
ATOM 1417 O O . LEU A 1 183 ? 10.523 -10.877 5.758 1.00 82.00 183 LEU A O 1
ATOM 1421 N N . TYR A 1 184 ? 11.062 -9.887 3.815 1.00 79.62 184 TYR A N 1
ATOM 1422 C CA . TYR A 1 184 ? 11.187 -8.544 4.382 1.00 79.62 184 TYR A CA 1
ATOM 1423 C C . TYR A 1 184 ? 9.898 -8.091 5.078 1.00 79.62 184 TYR A C 1
ATOM 1425 O O . TYR A 1 184 ? 9.929 -7.665 6.232 1.00 79.62 184 TYR A O 1
ATOM 1433 N N . GLN A 1 185 ? 8.756 -8.214 4.401 1.00 80.31 185 GLN A N 1
ATOM 1434 C CA . GLN A 1 185 ? 7.461 -7.793 4.931 1.00 80.31 185 GLN A CA 1
ATOM 1435 C C . GLN A 1 185 ? 7.012 -8.689 6.095 1.00 80.31 185 GLN A C 1
ATOM 1437 O O . GLN A 1 185 ? 6.434 -8.194 7.059 1.00 80.31 185 GLN A O 1
ATOM 1442 N N . PHE A 1 186 ? 7.328 -9.985 6.049 1.00 80.00 186 PHE A N 1
ATOM 1443 C CA . PHE A 1 186 ? 7.046 -10.932 7.125 1.00 80.00 186 PHE A CA 1
ATOM 1444 C C . PHE A 1 186 ? 7.844 -10.608 8.391 1.00 80.00 186 PHE A C 1
ATOM 1446 O O . PHE A 1 186 ? 7.272 -10.536 9.478 1.00 80.00 186 PHE A O 1
ATOM 1453 N N . PHE A 1 187 ? 9.148 -10.344 8.266 1.00 77.19 187 PHE A N 1
ATOM 1454 C CA . PHE A 1 187 ? 9.973 -9.928 9.403 1.00 77.19 187 PHE A CA 1
ATOM 1455 C C . PHE A 1 187 ? 9.534 -8.583 9.973 1.00 77.19 187 PHE A C 1
ATOM 1457 O O . PHE A 1 187 ? 9.518 -8.401 11.190 1.00 77.19 187 PHE A O 1
ATOM 1464 N N . ARG A 1 188 ? 9.107 -7.662 9.103 1.00 72.56 188 ARG A N 1
ATOM 1465 C CA . ARG A 1 188 ? 8.567 -6.372 9.527 1.00 72.56 188 ARG A CA 1
ATOM 1466 C C . ARG A 1 188 ? 7.283 -6.523 10.343 1.00 72.56 188 ARG A C 1
ATOM 1468 O O . ARG A 1 188 ? 7.135 -5.851 11.356 1.00 72.56 188 ARG A O 1
ATOM 1475 N N . GLU A 1 189 ? 6.377 -7.399 9.918 1.00 70.56 189 GLU A N 1
ATOM 1476 C CA . GLU A 1 189 ? 5.099 -7.641 10.602 1.00 70.56 189 GLU A CA 1
ATOM 1477 C C . GLU A 1 189 ? 5.271 -8.457 11.896 1.00 70.56 189 GLU A C 1
ATOM 1479 O O . GLU A 1 189 ? 4.504 -8.288 12.839 1.00 70.56 189 GLU A O 1
ATOM 1484 N N . THR A 1 190 ? 6.291 -9.316 11.980 1.00 68.62 190 THR A N 1
ATOM 1485 C CA . THR A 1 190 ? 6.591 -10.120 13.184 1.00 68.62 190 THR A CA 1
ATOM 1486 C C . THR A 1 190 ? 7.445 -9.387 14.228 1.00 68.62 190 THR A C 1
ATOM 1488 O O . THR A 1 190 ? 7.713 -9.936 15.293 1.00 68.62 190 THR A O 1
ATOM 1491 N N . GLY A 1 191 ? 7.830 -8.130 13.978 1.00 60.53 191 GLY A N 1
ATOM 1492 C CA . GLY A 1 191 ? 8.494 -7.277 14.970 1.00 60.53 191 GLY A CA 1
ATOM 1493 C C . GLY A 1 191 ? 9.986 -7.559 15.177 1.00 60.53 191 GLY A C 1
ATOM 1494 O O . GLY A 1 191 ? 10.583 -7.013 16.106 1.00 60.53 191 GLY A O 1
ATOM 1495 N N . ILE A 1 192 ? 10.616 -8.358 14.309 1.00 57.91 192 ILE A N 1
ATOM 1496 C CA . ILE A 1 192 ? 12.079 -8.465 14.274 1.00 57.91 192 ILE A CA 1
ATOM 1497 C C . ILE A 1 192 ? 12.624 -7.108 13.814 1.00 57.91 192 ILE A C 1
ATOM 1499 O O . ILE A 1 192 ? 12.159 -6.534 12.828 1.00 57.91 192 ILE A O 1
ATOM 1503 N N . SER A 1 193 ? 13.563 -6.552 14.584 1.00 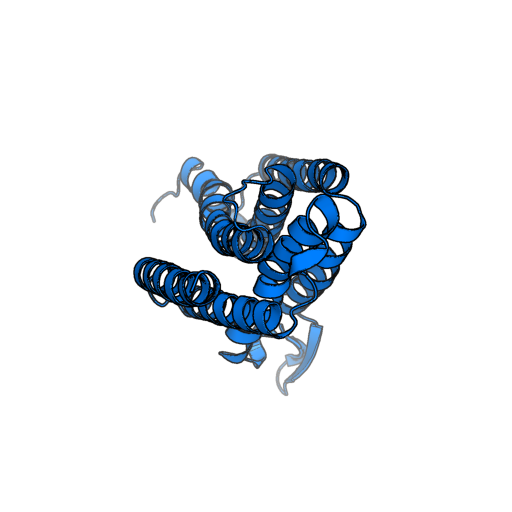46.62 193 SER A N 1
ATOM 1504 C CA . SER A 1 193 ? 13.988 -5.154 14.493 1.00 46.62 193 SER A CA 1
ATOM 1505 C C . SER A 1 193 ? 14.268 -4.709 13.050 1.00 46.62 193 SER A C 1
ATOM 1507 O O . SER A 1 193 ? 15.070 -5.298 12.323 1.00 46.62 193 SER A O 1
ATOM 1509 N N . LEU A 1 194 ? 13.607 -3.615 12.647 1.00 48.31 194 LEU A N 1
ATOM 1510 C CA . LEU A 1 194 ? 13.654 -3.019 11.304 1.00 48.31 194 LEU A CA 1
ATOM 1511 C C . LEU A 1 194 ? 15.089 -2.790 10.792 1.00 48.31 194 LEU A C 1
ATOM 1513 O O . LEU A 1 194 ? 15.325 -2.824 9.588 1.00 48.31 194 LEU A O 1
ATOM 1517 N N . LEU A 1 195 ? 16.046 -2.572 11.704 1.00 47.62 195 LEU A N 1
ATOM 1518 C CA . LEU A 1 195 ? 17.470 -2.426 11.393 1.00 47.62 195 LEU A CA 1
ATOM 1519 C C . LEU A 1 195 ? 18.074 -3.720 10.826 1.00 47.62 195 LEU A C 1
ATOM 1521 O O . LEU A 1 195 ? 18.777 -3.668 9.821 1.00 47.62 195 LEU A O 1
ATOM 1525 N N . GLY A 1 196 ? 17.760 -4.867 11.434 1.00 49.47 196 GLY A N 1
ATOM 1526 C CA . GLY A 1 196 ? 18.230 -6.176 10.987 1.00 49.47 196 GLY A CA 1
ATOM 1527 C C . GLY A 1 196 ? 17.587 -6.581 9.666 1.00 49.47 196 GLY A C 1
ATOM 1528 O O . GLY A 1 196 ? 18.288 -6.967 8.740 1.00 49.47 196 GLY A O 1
ATOM 1529 N N . ALA A 1 197 ? 16.271 -6.395 9.528 1.00 49.81 197 ALA A N 1
ATOM 1530 C CA . ALA A 1 197 ? 15.558 -6.708 8.288 1.00 49.81 197 ALA A CA 1
ATOM 1531 C C . ALA A 1 197 ? 16.010 -5.833 7.104 1.00 49.81 197 ALA A C 1
ATOM 1533 O O . ALA A 1 197 ? 16.071 -6.311 5.974 1.00 49.81 197 ALA A O 1
ATOM 1534 N N . ARG A 1 198 ? 16.356 -4.560 7.346 1.00 53.34 198 ARG A N 1
ATOM 1535 C CA . ARG A 1 198 ? 16.838 -3.632 6.310 1.00 53.34 198 ARG A CA 1
ATOM 1536 C C . ARG A 1 198 ? 18.274 -3.938 5.874 1.00 53.34 198 ARG A C 1
ATOM 1538 O O . ARG A 1 198 ? 18.537 -3.880 4.677 1.00 53.34 198 ARG A O 1
ATOM 1545 N N . PHE A 1 199 ? 19.161 -4.305 6.806 1.00 53.03 199 PHE A N 1
ATOM 1546 C CA . PHE A 1 199 ? 20.506 -4.802 6.483 1.00 53.03 199 PHE A CA 1
ATOM 1547 C C . PHE A 1 199 ? 20.441 -6.128 5.723 1.00 53.03 199 PHE A C 1
ATOM 1549 O O . PHE A 1 199 ? 21.000 -6.234 4.637 1.00 53.03 199 PHE A O 1
ATOM 1556 N N . LEU A 1 200 ? 19.664 -7.093 6.226 1.00 55.16 200 LEU A N 1
ATOM 1557 C CA . LEU A 1 200 ? 19.498 -8.399 5.590 1.00 55.16 200 LEU A CA 1
ATOM 1558 C C . LEU A 1 200 ? 18.915 -8.263 4.180 1.00 55.16 200 LEU A C 1
ATOM 1560 O O . LEU A 1 200 ? 19.401 -8.902 3.253 1.00 55.16 200 LEU A O 1
ATOM 1564 N N . TYR A 1 201 ? 17.907 -7.401 4.005 1.00 57.88 201 TYR A N 1
ATOM 1565 C CA . TYR A 1 201 ? 17.333 -7.112 2.694 1.00 57.88 201 TYR A CA 1
ATOM 1566 C C . TYR A 1 201 ? 18.374 -6.502 1.761 1.00 57.88 201 TYR A C 1
ATOM 1568 O O . TYR A 1 201 ? 18.534 -7.000 0.657 1.00 57.88 201 TYR A O 1
ATOM 1576 N N . TRP A 1 202 ? 19.117 -5.478 2.190 1.00 57.84 202 TRP A N 1
ATOM 1577 C CA . TRP A 1 202 ? 20.112 -4.821 1.339 1.00 57.84 202 TRP A CA 1
ATOM 1578 C C . TRP A 1 202 ? 21.278 -5.744 0.956 1.00 57.84 202 TRP A C 1
ATOM 1580 O O . TRP A 1 202 ? 21.706 -5.743 -0.199 1.00 57.84 202 TRP A O 1
ATOM 1590 N N . ASP A 1 203 ? 21.746 -6.580 1.883 1.00 56.81 203 ASP A N 1
ATOM 1591 C CA . ASP A 1 203 ? 22.827 -7.538 1.638 1.00 56.81 203 ASP A CA 1
ATOM 1592 C C . ASP A 1 203 ? 22.375 -8.703 0.744 1.00 56.81 203 ASP A C 1
ATOM 1594 O O . ASP A 1 203 ? 23.072 -9.052 -0.212 1.00 56.81 203 ASP A O 1
ATOM 1598 N N . LEU A 1 204 ? 21.171 -9.250 0.960 1.00 56.41 204 LEU A N 1
ATOM 1599 C CA . LEU A 1 204 ? 20.573 -10.255 0.066 1.00 56.41 204 LEU A CA 1
ATOM 1600 C C . LEU A 1 204 ? 20.302 -9.688 -1.332 1.00 56.41 204 LEU A C 1
ATOM 1602 O O . LEU A 1 204 ? 20.468 -10.382 -2.338 1.00 56.41 204 LEU A O 1
ATOM 1606 N N . PHE A 1 205 ? 19.905 -8.420 -1.396 1.00 56.81 205 PHE A N 1
ATOM 1607 C CA . PHE A 1 205 ? 19.609 -7.717 -2.632 1.00 56.81 205 PHE A CA 1
ATOM 1608 C C . PHE A 1 205 ? 20.889 -7.427 -3.435 1.00 56.81 205 PHE A C 1
ATOM 1610 O O . PHE A 1 205 ? 20.926 -7.699 -4.636 1.00 56.81 205 PHE A O 1
ATOM 1617 N N . ARG A 1 206 ? 21.984 -7.010 -2.777 1.00 58.03 206 ARG A N 1
ATOM 1618 C CA . ARG A 1 206 ? 23.327 -6.942 -3.387 1.00 58.03 206 ARG A CA 1
ATOM 1619 C C . ARG A 1 206 ? 23.801 -8.303 -3.883 1.00 58.03 206 ARG A C 1
ATOM 1621 O O . ARG A 1 206 ? 24.310 -8.388 -4.996 1.00 58.03 206 ARG A O 1
ATOM 1628 N N . TYR A 1 207 ? 23.626 -9.357 -3.087 1.00 53.78 207 TYR A N 1
ATOM 1629 C CA . TYR A 1 207 ? 24.059 -10.705 -3.454 1.00 53.78 207 TYR A CA 1
ATOM 1630 C C . TYR A 1 207 ? 23.315 -11.238 -4.691 1.00 53.78 207 TYR A C 1
ATOM 1632 O O . TYR A 1 207 ? 23.922 -11.858 -5.564 1.00 53.78 207 TYR A O 1
ATOM 1640 N N . CYS A 1 208 ? 22.015 -10.949 -4.812 1.00 51.06 208 CYS A N 1
ATOM 1641 C CA . CYS A 1 208 ? 21.236 -11.311 -5.997 1.00 51.06 208 CYS A CA 1
ATOM 1642 C C . CYS A 1 208 ? 21.588 -10.458 -7.227 1.00 51.06 208 CYS A C 1
ATOM 1644 O O . CYS A 1 208 ? 21.637 -11.003 -8.327 1.00 51.06 208 CYS A O 1
ATOM 1646 N N . GLY A 1 209 ? 21.875 -9.162 -7.052 1.00 48.72 209 GLY A N 1
ATOM 1647 C CA . GLY A 1 209 ? 22.268 -8.269 -8.148 1.00 48.72 209 GLY A CA 1
ATOM 1648 C C . GLY A 1 209 ? 23.671 -8.542 -8.708 1.00 48.72 209 GLY A C 1
ATOM 1649 O O . GLY A 1 209 ? 23.880 -8.457 -9.915 1.00 48.72 209 GLY A O 1
ATOM 1650 N N . HIS A 1 210 ? 24.636 -8.934 -7.866 1.00 46.19 210 HIS A N 1
ATOM 1651 C CA . HIS A 1 210 ? 26.022 -9.163 -8.301 1.00 46.19 210 HIS A CA 1
ATOM 1652 C C . HIS A 1 210 ? 26.195 -10.403 -9.193 1.00 46.19 210 HIS A C 1
ATOM 1654 O O . HIS A 1 210 ? 27.066 -10.408 -10.056 1.00 46.19 210 HIS A O 1
ATOM 1660 N N . LYS A 1 211 ? 25.348 -11.431 -9.033 1.00 44.78 211 LYS A N 1
ATOM 1661 C CA . LYS A 1 211 ? 25.364 -12.640 -9.880 1.00 44.78 211 LYS A CA 1
ATOM 1662 C C . LYS A 1 211 ? 24.835 -12.423 -11.306 1.00 44.78 211 LYS A C 1
ATOM 1664 O O . LYS A 1 211 ? 24.892 -13.354 -12.098 1.00 44.78 211 LYS A O 1
ATOM 1669 N N . GLN A 1 212 ? 24.296 -11.245 -11.630 1.00 42.44 212 GLN A N 1
ATOM 1670 C CA . GLN A 1 212 ? 23.826 -10.911 -12.984 1.00 42.44 212 GLN A CA 1
ATOM 1671 C C . GLN A 1 212 ? 24.837 -10.119 -13.824 1.00 42.44 212 GLN A C 1
ATOM 1673 O O . GLN A 1 212 ? 24.623 -9.972 -15.023 1.00 42.44 212 GLN A O 1
ATOM 1678 N N . LEU A 1 213 ? 25.891 -9.574 -13.209 1.00 39.09 213 LEU A N 1
ATOM 1679 C CA . LEU A 1 213 ? 26.924 -8.775 -13.887 1.00 39.09 213 LEU A CA 1
ATOM 1680 C C . LEU A 1 213 ? 28.220 -9.562 -14.151 1.00 39.09 213 LEU A C 1
ATOM 1682 O O . LEU A 1 213 ? 29.171 -8.989 -14.677 1.00 39.09 213 LEU A O 1
ATOM 1686 N N . SER A 1 214 ? 28.256 -10.844 -13.776 1.00 36.44 214 SER A N 1
ATOM 1687 C CA . SER A 1 214 ? 29.359 -11.785 -14.007 1.00 36.44 214 SER A CA 1
ATOM 1688 C C . SER A 1 214 ? 29.004 -12.816 -15.063 1.00 36.44 214 SER A C 1
ATOM 1690 O O . SER A 1 214 ? 27.921 -13.422 -14.887 1.00 36.44 214 SER A O 1
#

Organism: Cryphonectria parasitica (strain ATCC 38755 / EP155) (NCBI:txid660469)

Mean predicted aligned error: 10.14 Å

Secondary structure (DSSP, 8-state):
-----HHHHHIIIIIHHHHHHHTTHHHHHHHHHHHHSS----HHHHHHHHHHHHHHHHHHHHHHS-GGGPPPHHHHHHHHHHHHHHHHHHHHHH-HHHHHHHHHHHHHHHHHHS--EEEEETTTEEEEE-HHHHSHHHHHHHHHHHHHIIIIIHHHHHHHHHT-GGGTT-HHHHHHHHHHHHHHHHHHHTT--HHHHHHHHHHHHHHHHHTT--

Sequence (214 aa):
MTTESRGDLLIRLGILPFLISSGHLVPVIGSIHVVTGSYEFPIALLSMICAATSIVDSYDSYKDIPISKRPKKCIWQAWMYSLWLVVLVTTYLTGVETSLRMYRFSLIGLGWGTPCIPLFSPSKGLHLVKPKSLFFEAKSLVVAVCMTYVTADVGMFYGCHERTTAKCTDSSLRARSLCLVILYQFFRETGISLLGARFLYWDLFRYCGHKQLS